Protein AF-A0A814V4J0-F1 (afdb_monomer)

Sequence (237 aa):
MEQESANLLQNHARSTIVQSRSIRSQKKLCKIFSNKYIAQCFIPTRLNRVLNNLHRLAEGFLDNNQDADRLLQKIIKSGFKFHVLYRNRIIPFSPDGRRLMMKLRDEFILVFAMIVALNYLDLIFIQYSLQRKLQRKLRHCQQLIRRIIGNHLTQKSHDRIDFIFDFISDADFLAYIFDSELTRNHAIIEEIIDDLRALMSDALLALLSDALSALMPDSLRVLMSDALRVFVRDSLI

Mean predicted aligned error: 12.79 Å

pLDDT: mean 73.8, std 19.76, range [33.06, 97.75]

Radius of gyration: 22.91 Å; Cα contacts (8 Å, |Δi|>4): 151; chains: 1; bounding box: 59×69×50 Å

InterPro domains:
  IPR008477 Tumor necrosis factor alpha-induced protein 8-like [PF05527] (22-201)
  IPR008477 Tumor necrosis factor alpha-induced protein 8-like [PTHR12757] (10-203)
  IPR038355 Tumor necrosis factor alpha-induced protein 8-like superfamily [G3DSA:1.20.1440.160] (3-203)

Structure (mmCIF, N/CA/C/O backbone):
data_AF-A0A814V4J0-F1
#
_entry.id   AF-A0A814V4J0-F1
#
loop_
_atom_site.group_PDB
_atom_site.id
_atom_site.type_symbol
_atom_site.label_atom_id
_atom_site.label_alt_id
_atom_site.label_comp_id
_atom_site.label_asym_id
_atom_site.label_entity_id
_atom_site.label_seq_id
_atom_site.pdbx_PDB_ins_code
_atom_site.Cartn_x
_atom_site.Cartn_y
_atom_site.Cartn_z
_atom_site.occupancy
_atom_site.B_iso_or_equiv
_atom_site.auth_seq_id
_atom_site.auth_comp_id
_atom_site.auth_asym_id
_atom_site.auth_atom_id
_atom_site.pdbx_PDB_model_num
ATOM 1 N N . MET A 1 1 ? 38.332 -42.719 -30.662 1.00 57.19 1 MET A N 1
ATOM 2 C CA . MET A 1 1 ? 36.862 -42.656 -30.484 1.00 57.19 1 MET A CA 1
ATOM 3 C C . MET A 1 1 ? 36.416 -42.931 -29.046 1.00 57.19 1 MET A C 1
ATOM 5 O O . MET A 1 1 ? 35.664 -42.123 -28.517 1.00 57.19 1 MET A O 1
ATOM 9 N N . GLU A 1 2 ? 36.882 -43.991 -28.371 1.00 56.09 2 GLU A N 1
ATOM 10 C CA . GLU A 1 2 ? 36.440 -44.295 -26.989 1.00 56.09 2 GLU A CA 1
ATOM 11 C C . GLU A 1 2 ? 36.889 -43.268 -25.933 1.00 56.09 2 GLU A C 1
ATOM 13 O O . GLU A 1 2 ? 36.081 -42.842 -25.111 1.00 56.09 2 GLU A O 1
ATOM 18 N N . GLN A 1 3 ? 38.137 -42.785 -25.988 1.00 53.38 3 GLN A N 1
ATOM 19 C CA . GLN A 1 3 ? 38.629 -41.743 -25.065 1.00 53.38 3 GLN A CA 1
ATOM 20 C C . GLN A 1 3 ? 37.902 -40.398 -25.224 1.00 53.38 3 GLN A C 1
ATOM 22 O O . GLN A 1 3 ? 37.725 -39.659 -24.258 1.00 53.38 3 GLN A O 1
ATOM 27 N N . GLU A 1 4 ? 37.445 -40.087 -26.435 1.00 54.59 4 GLU A N 1
ATOM 28 C CA . GLU A 1 4 ? 36.723 -38.850 -26.736 1.00 54.59 4 GLU A CA 1
ATOM 29 C C . GLU A 1 4 ? 35.277 -38.914 -26.221 1.00 54.59 4 GLU A C 1
ATOM 31 O O . GLU A 1 4 ? 34.796 -37.968 -25.597 1.00 54.59 4 GLU A O 1
ATOM 36 N N . SER A 1 5 ? 34.630 -40.078 -26.350 1.00 50.06 5 SER A N 1
ATOM 37 C CA . SER A 1 5 ? 33.310 -40.339 -25.755 1.00 50.06 5 S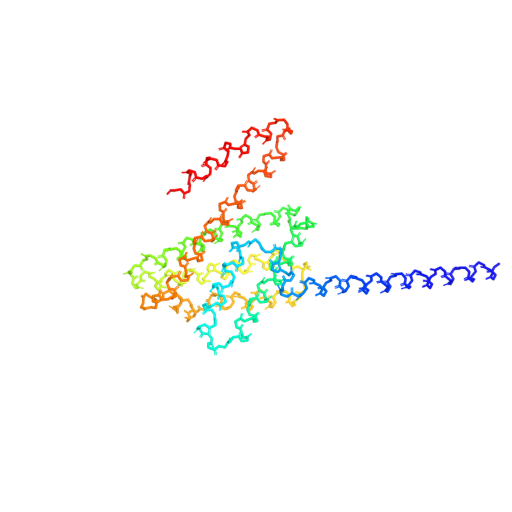ER A CA 1
ATOM 38 C C . SER A 1 5 ? 33.347 -40.331 -24.221 1.00 50.06 5 SER A C 1
ATOM 40 O O . SER A 1 5 ? 32.453 -39.767 -23.587 1.00 50.06 5 SER A O 1
ATOM 42 N N . ALA A 1 6 ? 34.402 -40.878 -23.607 1.00 58.31 6 ALA A N 1
ATOM 43 C CA . ALA A 1 6 ? 34.587 -40.843 -22.155 1.00 58.31 6 ALA A CA 1
ATOM 44 C C . ALA A 1 6 ? 34.789 -39.408 -21.626 1.00 58.31 6 ALA A C 1
ATOM 46 O O . ALA A 1 6 ? 34.182 -39.024 -20.622 1.00 58.31 6 ALA A O 1
ATOM 47 N N . ASN A 1 7 ? 35.564 -38.583 -22.340 1.00 58.50 7 ASN A N 1
ATOM 48 C CA . ASN A 1 7 ? 35.761 -37.171 -21.999 1.00 58.50 7 ASN A CA 1
ATOM 49 C C . ASN A 1 7 ? 34.477 -36.339 -22.158 1.00 58.50 7 ASN A C 1
ATOM 51 O O . ASN A 1 7 ? 34.193 -35.482 -21.318 1.00 58.50 7 ASN A O 1
ATOM 55 N N . LEU A 1 8 ? 33.663 -36.601 -23.186 1.00 55.19 8 LEU A N 1
ATOM 56 C CA . LEU A 1 8 ? 32.373 -35.929 -23.385 1.00 55.19 8 LEU A CA 1
ATOM 57 C C . LEU A 1 8 ? 31.377 -36.249 -22.262 1.00 55.19 8 LEU A C 1
ATOM 59 O O . LEU A 1 8 ? 30.750 -35.336 -21.722 1.00 55.19 8 LEU A O 1
ATOM 63 N N . LEU A 1 9 ? 31.287 -37.514 -21.840 1.00 56.12 9 LEU A N 1
ATOM 64 C CA . LEU A 1 9 ? 30.434 -37.932 -20.722 1.00 56.12 9 LEU A CA 1
ATOM 65 C C . LEU A 1 9 ? 30.893 -37.325 -19.389 1.00 56.12 9 LEU A C 1
ATOM 67 O O . LEU A 1 9 ? 30.068 -36.849 -18.604 1.00 56.12 9 LEU A O 1
ATOM 71 N N . GLN A 1 10 ? 32.204 -37.266 -19.148 1.00 57.56 10 GLN A N 1
ATOM 72 C CA . GLN A 1 10 ? 32.765 -36.682 -17.929 1.00 57.56 10 GLN A CA 1
ATOM 73 C C . GLN A 1 10 ? 32.572 -35.156 -17.876 1.00 57.56 10 GLN A C 1
ATOM 75 O O . GLN A 1 10 ? 32.276 -34.602 -16.811 1.00 57.56 10 GLN A O 1
ATOM 80 N N . ASN A 1 11 ? 32.664 -34.476 -19.022 1.00 54.81 11 ASN A N 1
ATOM 81 C CA . ASN A 1 11 ? 32.380 -33.046 -19.145 1.00 54.81 11 ASN A CA 1
ATOM 82 C C . ASN A 1 11 ? 30.887 -32.738 -18.988 1.00 54.81 11 ASN A C 1
ATOM 84 O O . ASN A 1 11 ? 30.530 -31.756 -18.329 1.00 54.81 11 ASN A O 1
ATOM 88 N N . HIS A 1 12 ? 30.007 -33.595 -19.510 1.00 55.34 12 HIS A N 1
ATOM 89 C CA . HIS A 1 12 ? 28.568 -33.436 -19.333 1.00 55.34 12 HIS A CA 1
ATOM 90 C C . HIS A 1 12 ? 28.163 -33.644 -17.867 1.00 55.34 12 HIS A C 1
ATOM 92 O O . HIS A 1 12 ? 27.494 -32.787 -17.291 1.00 55.34 12 HIS A O 1
ATOM 98 N N . ALA A 1 13 ? 28.691 -34.683 -17.211 1.00 49.84 13 ALA A N 1
ATOM 99 C CA . ALA A 1 13 ? 28.474 -34.930 -15.786 1.00 49.84 13 ALA A CA 1
ATOM 100 C C . ALA A 1 13 ? 28.994 -33.776 -14.907 1.00 49.84 13 ALA A C 1
ATOM 102 O O . ALA A 1 13 ? 28.307 -33.337 -13.981 1.00 49.84 13 ALA A O 1
ATOM 103 N N . ARG A 1 14 ? 30.176 -33.219 -15.219 1.00 49.38 14 ARG A N 1
ATOM 104 C CA . ARG A 1 14 ? 30.709 -32.024 -14.539 1.00 49.38 14 ARG A CA 1
ATOM 105 C C . ARG A 1 14 ? 29.811 -30.801 -14.736 1.00 49.38 14 ARG A C 1
ATOM 107 O O . ARG A 1 14 ? 29.547 -30.103 -13.759 1.00 49.38 14 ARG A O 1
ATOM 114 N N . SER A 1 15 ? 29.292 -30.573 -15.943 1.00 50.12 15 SER A N 1
ATOM 115 C CA . SER A 1 15 ? 28.344 -29.485 -16.232 1.00 50.12 15 SER A CA 1
ATOM 116 C C . SER A 1 15 ? 27.057 -29.610 -15.403 1.00 50.12 15 SER A C 1
ATOM 118 O O . SER A 1 15 ? 26.662 -28.661 -14.721 1.00 50.12 15 SER A O 1
ATOM 120 N N . THR A 1 16 ? 26.459 -30.804 -15.336 1.00 51.19 16 THR A N 1
ATOM 121 C CA . THR A 1 16 ? 25.239 -31.061 -14.547 1.00 51.19 16 THR A CA 1
ATOM 122 C C . THR A 1 16 ? 25.477 -30.922 -13.034 1.00 51.19 16 THR A C 1
ATOM 124 O O . THR A 1 16 ? 24.632 -30.396 -12.299 1.00 51.19 16 THR A O 1
ATOM 127 N N . ILE A 1 17 ? 26.649 -31.329 -12.535 1.00 53.28 17 ILE A N 1
ATOM 128 C CA . ILE A 1 17 ? 27.029 -31.171 -11.119 1.00 53.28 17 ILE A CA 1
ATOM 129 C C . ILE A 1 17 ? 27.263 -29.691 -10.767 1.00 53.28 17 ILE A C 1
ATOM 131 O O . ILE A 1 17 ? 26.841 -29.234 -9.701 1.00 53.28 17 ILE A O 1
ATOM 135 N N . VAL A 1 18 ? 27.883 -28.910 -11.655 1.00 49.62 18 VAL A N 1
ATOM 136 C CA . VAL A 1 18 ? 28.081 -27.462 -11.460 1.00 49.62 18 VAL A CA 1
ATOM 137 C C . VAL A 1 18 ? 26.743 -26.715 -11.494 1.00 49.62 18 VAL A C 1
ATOM 139 O O . VAL A 1 18 ? 26.500 -25.874 -10.626 1.00 49.62 18 VAL A O 1
ATOM 142 N N . GLN A 1 19 ? 25.836 -27.073 -12.407 1.00 48.84 19 GLN A N 1
ATOM 143 C CA . GLN A 1 19 ? 24.476 -26.520 -12.473 1.00 48.84 19 GLN A CA 1
ATOM 144 C C . GLN A 1 19 ? 23.642 -26.864 -11.226 1.00 48.84 19 GLN A C 1
ATOM 146 O O . GLN A 1 19 ? 22.965 -26.007 -10.662 1.00 48.84 19 GLN A O 1
ATOM 151 N N . SER A 1 20 ? 23.715 -28.099 -10.725 1.00 45.25 20 SER A N 1
ATOM 152 C CA . SER A 1 20 ? 22.980 -28.485 -9.510 1.00 45.25 20 SER A CA 1
ATOM 153 C C . SER A 1 20 ? 23.532 -27.815 -8.243 1.00 45.25 20 SER A C 1
ATOM 155 O O . SER A 1 20 ? 22.752 -27.411 -7.373 1.00 45.25 20 SER A O 1
ATOM 157 N N . ARG A 1 21 ? 24.855 -27.616 -8.144 1.00 34.56 21 ARG A N 1
ATOM 158 C CA . ARG A 1 21 ? 25.489 -26.854 -7.052 1.00 34.56 21 ARG A CA 1
ATOM 159 C C . ARG A 1 21 ? 25.155 -25.362 -7.121 1.00 34.56 21 ARG A C 1
ATOM 161 O O . ARG A 1 21 ? 24.831 -24.788 -6.081 1.00 34.56 21 ARG A O 1
ATOM 168 N N . SER A 1 22 ? 25.150 -24.747 -8.306 1.00 49.34 22 SER A N 1
ATOM 169 C CA . SER A 1 22 ? 24.792 -23.330 -8.472 1.00 49.34 22 SER A CA 1
ATOM 170 C C . SER A 1 22 ? 23.323 -23.065 -8.124 1.00 49.34 22 SER A C 1
ATOM 172 O O . SER A 1 22 ? 23.040 -22.121 -7.386 1.00 49.34 22 SER A O 1
ATOM 174 N N . ILE A 1 23 ? 22.400 -23.953 -8.510 1.00 46.62 23 ILE A N 1
ATOM 175 C CA . ILE A 1 23 ? 20.981 -23.877 -8.121 1.00 46.62 23 ILE A CA 1
ATOM 176 C C . ILE A 1 23 ? 20.812 -24.031 -6.602 1.00 46.62 23 ILE A C 1
ATOM 178 O O . ILE A 1 23 ? 19.984 -23.347 -5.997 1.00 46.62 23 ILE A O 1
ATOM 182 N N . ARG A 1 24 ? 21.592 -24.900 -5.944 1.00 44.16 24 ARG A N 1
ATOM 183 C CA . ARG A 1 24 ? 21.544 -25.070 -4.478 1.00 44.16 24 ARG A CA 1
ATOM 184 C C . ARG A 1 24 ? 22.058 -23.828 -3.749 1.00 44.16 24 ARG A C 1
ATOM 186 O O . ARG A 1 24 ? 21.425 -23.401 -2.784 1.00 44.16 24 ARG A O 1
ATOM 193 N N . SER A 1 25 ? 23.139 -23.224 -4.237 1.00 38.44 25 SER A N 1
ATOM 194 C CA . SER A 1 25 ? 23.688 -21.964 -3.717 1.00 38.44 25 SER A CA 1
ATOM 195 C C . SER A 1 25 ? 22.734 -20.786 -3.943 1.00 38.44 25 SER A C 1
ATOM 197 O O . SER A 1 25 ? 22.487 -20.019 -3.014 1.00 38.44 25 SER A O 1
ATOM 199 N N . GLN A 1 26 ? 22.096 -20.699 -5.114 1.00 33.06 26 GLN A N 1
ATOM 200 C CA . GLN A 1 26 ? 21.053 -19.708 -5.410 1.00 33.06 26 GLN A CA 1
ATOM 201 C C . GLN A 1 26 ? 19.818 -19.889 -4.519 1.00 33.06 26 GLN A C 1
ATOM 203 O O . GLN A 1 26 ? 19.329 -18.921 -3.945 1.00 33.06 26 GLN A O 1
ATOM 208 N N . LYS A 1 27 ? 19.347 -21.126 -4.307 1.00 38.38 27 LYS A N 1
ATOM 209 C CA . LYS A 1 27 ? 18.250 -21.419 -3.365 1.00 38.38 27 LYS A CA 1
ATOM 210 C C . LYS A 1 27 ? 18.616 -21.060 -1.923 1.00 38.38 27 LYS A C 1
ATOM 212 O O . LYS A 1 27 ? 17.738 -20.642 -1.170 1.00 38.38 27 LYS A O 1
ATOM 217 N N . LYS A 1 28 ? 19.888 -21.200 -1.535 1.00 43.75 28 LYS A N 1
ATOM 218 C CA . LYS A 1 28 ? 20.389 -20.813 -0.207 1.00 43.75 28 LYS A CA 1
ATOM 219 C C . LYS A 1 28 ? 20.413 -19.288 -0.048 1.00 43.75 28 LYS A C 1
ATOM 221 O O . LYS A 1 28 ? 19.917 -18.802 0.960 1.00 43.75 28 LYS A O 1
ATOM 226 N N . LEU A 1 29 ? 20.845 -18.545 -1.070 1.00 36.16 29 LEU A N 1
ATOM 227 C CA . LEU A 1 29 ? 20.745 -17.079 -1.119 1.00 36.16 29 LEU A CA 1
ATOM 228 C C . LEU A 1 29 ? 19.283 -16.607 -1.091 1.00 36.16 29 LEU A C 1
ATOM 230 O O . LEU A 1 29 ? 18.922 -15.798 -0.246 1.00 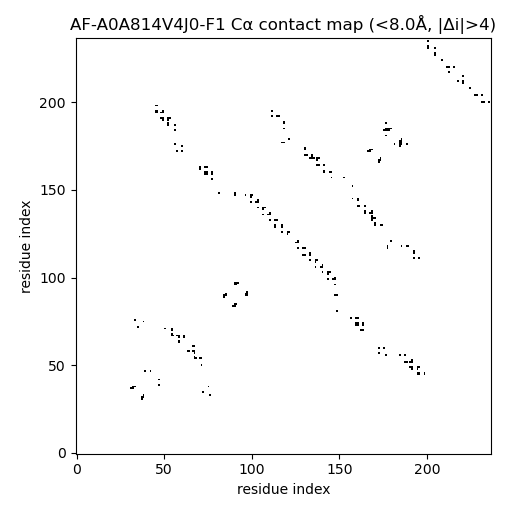36.16 29 LEU A O 1
ATOM 234 N N . CYS A 1 30 ? 18.394 -17.174 -1.913 1.00 33.81 30 CYS A N 1
ATOM 235 C CA . CYS A 1 30 ? 16.960 -16.869 -1.858 1.00 33.81 30 CYS A CA 1
ATOM 236 C C . CYS A 1 30 ? 16.331 -17.186 -0.490 1.00 33.81 30 CYS A C 1
ATOM 238 O O . CYS A 1 30 ? 15.438 -16.460 -0.060 1.00 33.81 30 CYS A O 1
ATOM 240 N N . LYS A 1 31 ? 16.792 -18.238 0.206 1.00 38.16 31 LYS A N 1
ATOM 241 C CA . LYS A 1 31 ? 16.369 -18.546 1.583 1.00 38.16 31 LYS A CA 1
ATOM 242 C C . LYS A 1 31 ? 16.849 -17.493 2.584 1.00 38.16 31 LYS A C 1
ATOM 244 O O . LYS A 1 31 ? 16.066 -17.085 3.437 1.00 38.16 31 LYS A O 1
ATOM 249 N N . ILE A 1 32 ? 18.084 -17.017 2.440 1.00 37.84 32 ILE A N 1
ATOM 250 C CA . ILE A 1 32 ? 18.651 -15.919 3.236 1.00 37.84 32 ILE A CA 1
ATOM 251 C C . ILE A 1 32 ? 17.824 -14.634 3.031 1.00 37.84 32 ILE A C 1
ATOM 253 O O . ILE A 1 32 ? 17.418 -14.017 4.009 1.00 37.84 32 ILE A O 1
ATOM 257 N N . PHE A 1 33 ? 17.432 -14.307 1.794 1.00 37.19 33 PHE A N 1
ATOM 258 C CA . PHE A 1 33 ? 16.543 -13.169 1.483 1.00 37.19 33 PHE A CA 1
ATOM 259 C C . PHE A 1 33 ? 15.064 -13.379 1.854 1.00 37.19 33 PHE A C 1
ATOM 261 O O . PHE A 1 33 ? 14.283 -12.431 1.846 1.00 37.19 33 PHE A O 1
ATOM 268 N N . SER A 1 34 ? 14.651 -14.610 2.167 1.00 35.69 34 SER A N 1
ATOM 269 C CA . SER A 1 34 ? 13.294 -14.915 2.644 1.00 35.69 34 SER A CA 1
ATOM 270 C C . SER A 1 34 ? 13.145 -14.827 4.167 1.00 35.69 34 SER A C 1
ATOM 272 O O . SER A 1 34 ? 12.026 -14.939 4.670 1.00 35.69 34 SER A O 1
ATOM 274 N N . ASN A 1 35 ? 14.252 -14.624 4.890 1.00 42.28 35 ASN A N 1
ATOM 275 C CA . ASN A 1 35 ? 14.253 -14.374 6.326 1.00 42.28 35 ASN A CA 1
ATOM 276 C C . ASN A 1 35 ? 13.792 -12.928 6.599 1.00 42.28 35 ASN A C 1
ATOM 278 O O . ASN A 1 35 ? 14.400 -11.986 6.088 1.00 42.28 35 ASN A O 1
ATOM 282 N N . LYS A 1 36 ? 12.734 -12.762 7.413 1.00 45.31 36 LYS A N 1
ATOM 283 C CA . LYS A 1 36 ? 12.128 -11.468 7.796 1.00 45.31 36 LYS A CA 1
ATOM 284 C C . LYS A 1 36 ? 13.193 -10.465 8.267 1.00 45.31 36 LYS A C 1
ATOM 286 O O . LYS A 1 36 ? 13.175 -9.327 7.816 1.00 45.31 36 LYS A O 1
ATOM 291 N N . TYR A 1 37 ? 14.174 -10.917 9.052 1.00 38.34 37 TYR A N 1
ATOM 292 C CA . TYR A 1 37 ? 15.255 -10.076 9.583 1.00 38.34 37 TYR A CA 1
ATOM 293 C C . TYR A 1 37 ? 16.227 -9.559 8.514 1.00 38.34 37 TYR A C 1
ATOM 295 O O . TYR A 1 37 ? 16.625 -8.402 8.545 1.00 38.34 37 TYR A O 1
ATOM 303 N N . ILE A 1 38 ? 16.591 -10.386 7.531 1.00 36.12 38 ILE A N 1
ATOM 304 C CA . ILE A 1 38 ? 17.553 -9.994 6.487 1.00 36.12 38 ILE A CA 1
ATOM 305 C C . ILE A 1 38 ? 16.868 -9.138 5.420 1.00 36.12 38 ILE A C 1
ATOM 307 O O . ILE A 1 38 ? 17.472 -8.207 4.897 1.00 36.12 38 ILE A O 1
ATOM 311 N N . ALA A 1 39 ? 15.588 -9.398 5.132 1.00 41.06 39 ALA A N 1
ATOM 312 C CA . ALA A 1 39 ? 14.781 -8.528 4.282 1.00 41.06 39 ALA A CA 1
ATOM 313 C C . ALA A 1 39 ? 14.620 -7.124 4.893 1.00 41.06 39 ALA A C 1
ATOM 315 O O . ALA A 1 39 ? 14.680 -6.141 4.158 1.00 41.06 39 ALA A O 1
ATOM 316 N N . GLN A 1 40 ? 14.490 -7.024 6.222 1.00 43.91 40 GLN A N 1
ATOM 317 C CA . GLN A 1 40 ? 14.433 -5.747 6.942 1.00 43.91 40 GLN A CA 1
ATOM 318 C C . GLN A 1 40 ? 15.728 -4.930 6.830 1.00 43.91 40 GLN A C 1
ATOM 320 O O . GLN A 1 40 ? 15.644 -3.710 6.753 1.00 43.91 40 GLN A O 1
ATOM 325 N N . CYS A 1 41 ? 16.906 -5.556 6.718 1.00 38.81 41 CYS A N 1
ATOM 326 C CA . CYS A 1 41 ? 18.168 -4.829 6.514 1.00 38.81 41 CYS A CA 1
ATOM 327 C C . CYS A 1 41 ? 18.233 -4.047 5.186 1.00 38.81 41 CYS A C 1
ATOM 329 O O . CYS A 1 41 ? 19.023 -3.114 5.074 1.00 38.81 41 CYS A O 1
ATOM 331 N N . PHE A 1 42 ? 17.426 -4.411 4.181 1.00 49.09 42 PHE A N 1
ATOM 332 C CA . PHE A 1 42 ? 17.336 -3.697 2.895 1.00 49.09 42 PHE A CA 1
ATOM 333 C C . PHE A 1 42 ? 16.188 -2.683 2.845 1.00 49.09 42 PHE A C 1
ATOM 335 O O . PHE A 1 42 ? 16.045 -1.963 1.857 1.00 49.09 42 PHE A O 1
ATOM 342 N N . ILE A 1 43 ? 15.353 -2.645 3.883 1.00 59.62 43 ILE A N 1
ATOM 343 C CA . ILE A 1 43 ? 14.234 -1.719 4.001 1.00 59.62 43 ILE A CA 1
ATOM 344 C C . ILE A 1 43 ? 14.761 -0.469 4.719 1.00 59.62 43 ILE A C 1
ATOM 346 O O . ILE A 1 43 ? 15.192 -0.580 5.868 1.00 59.62 43 ILE A O 1
ATOM 350 N N . PRO A 1 44 ? 14.734 0.721 4.086 1.00 69.06 44 PRO A N 1
ATOM 351 C CA . PRO A 1 44 ? 15.120 1.959 4.757 1.00 69.06 44 PRO A CA 1
ATOM 352 C C . PRO A 1 44 ? 14.355 2.130 6.072 1.00 69.06 44 PRO A C 1
ATOM 354 O O . PRO A 1 44 ? 13.168 1.811 6.134 1.00 69.06 44 PRO A O 1
ATOM 357 N N . THR A 1 45 ? 14.997 2.672 7.109 1.00 78.50 45 THR A N 1
ATOM 358 C CA . THR A 1 45 ? 14.423 2.773 8.465 1.00 78.50 45 THR A CA 1
ATOM 359 C C . THR A 1 45 ? 13.010 3.365 8.479 1.00 78.50 45 THR A C 1
ATOM 361 O O . THR A 1 45 ? 12.139 2.838 9.166 1.00 78.50 45 THR A O 1
ATOM 364 N N . ARG A 1 46 ? 12.753 4.404 7.668 1.00 81.94 46 ARG A N 1
ATOM 365 C CA . ARG A 1 46 ? 11.420 5.016 7.518 1.00 81.94 46 ARG A CA 1
ATOM 366 C C . ARG A 1 46 ? 10.389 4.046 6.942 1.00 81.94 46 ARG A C 1
ATOM 368 O O . ARG A 1 46 ? 9.302 3.905 7.483 1.00 81.94 46 ARG A O 1
ATOM 375 N N . LEU A 1 47 ? 10.748 3.308 5.889 1.00 80.19 47 LEU A N 1
ATOM 376 C CA . LEU A 1 47 ? 9.862 2.301 5.302 1.00 80.19 47 LEU A CA 1
ATOM 377 C C . LEU A 1 47 ? 9.569 1.173 6.300 1.00 80.19 47 LEU A C 1
ATOM 379 O O . LEU A 1 47 ? 8.449 0.678 6.347 1.00 80.19 47 LEU A O 1
ATOM 383 N N . ASN A 1 48 ? 10.536 0.797 7.140 1.00 83.12 48 ASN A N 1
ATOM 384 C CA . ASN A 1 48 ? 10.309 -0.206 8.179 1.00 83.12 48 ASN A CA 1
ATOM 385 C C . ASN A 1 48 ? 9.311 0.284 9.240 1.00 83.12 48 ASN A C 1
ATOM 387 O O . ASN A 1 48 ? 8.457 -0.486 9.669 1.00 83.12 48 ASN A O 1
ATOM 391 N N . ARG A 1 49 ? 9.373 1.564 9.630 1.00 88.81 49 ARG A N 1
ATOM 392 C CA . ARG A 1 49 ? 8.396 2.163 10.553 1.00 88.81 49 ARG A CA 1
ATOM 393 C C . ARG A 1 49 ? 6.992 2.208 9.962 1.00 88.81 49 ARG A C 1
ATOM 395 O O . ARG A 1 49 ? 6.073 1.734 10.621 1.00 88.81 49 ARG A O 1
ATOM 402 N N . VAL A 1 50 ? 6.841 2.631 8.703 1.00 90.19 50 VAL A N 1
ATOM 403 C CA . VAL A 1 50 ? 5.550 2.568 7.986 1.00 90.19 50 VAL A CA 1
ATOM 404 C C . VAL A 1 50 ? 4.981 1.148 8.008 1.00 90.19 50 VAL A C 1
ATOM 406 O O . VAL A 1 50 ? 3.815 0.945 8.332 1.00 90.19 50 VAL A O 1
ATOM 409 N N . LEU A 1 51 ? 5.810 0.148 7.700 1.00 89.56 51 LEU A N 1
ATOM 410 C CA . LEU A 1 51 ? 5.393 -1.253 7.677 1.00 89.56 51 LEU A CA 1
ATOM 411 C C . LEU A 1 51 ? 5.009 -1.793 9.062 1.00 89.56 51 LEU A C 1
ATOM 413 O O . LEU A 1 51 ? 4.035 -2.537 9.170 1.00 89.56 51 LEU A O 1
ATOM 417 N N . ASN A 1 52 ? 5.746 -1.424 10.110 1.00 90.44 52 ASN A N 1
ATOM 418 C CA . ASN A 1 52 ? 5.431 -1.822 11.482 1.00 90.44 52 ASN A CA 1
ATOM 419 C C . ASN A 1 52 ? 4.150 -1.149 11.984 1.00 90.44 52 ASN A C 1
ATOM 421 O O . ASN A 1 52 ? 3.336 -1.797 12.634 1.00 90.44 52 ASN A O 1
ATOM 425 N N . ASN A 1 53 ? 3.934 0.123 11.656 1.00 95.75 53 ASN A N 1
ATOM 426 C CA . ASN A 1 53 ? 2.716 0.835 12.028 1.00 95.75 53 ASN A CA 1
ATOM 427 C C . ASN A 1 53 ? 1.491 0.302 11.276 1.00 95.75 53 ASN A C 1
ATOM 429 O O . ASN A 1 53 ? 0.453 0.079 11.893 1.00 95.75 53 ASN A O 1
ATOM 433 N N . LEU A 1 54 ? 1.630 -0.036 9.989 1.00 95.00 54 LEU A N 1
ATOM 434 C CA . LEU A 1 54 ? 0.584 -0.752 9.256 1.00 95.00 54 LEU A CA 1
ATOM 435 C C . LEU A 1 54 ? 0.285 -2.124 9.881 1.00 95.00 54 LEU A C 1
ATOM 437 O O . LEU A 1 54 ? -0.876 -2.512 9.973 1.00 95.00 54 LEU A O 1
ATOM 441 N N . HIS A 1 55 ? 1.313 -2.856 10.324 1.00 94.38 55 HIS A N 1
ATOM 442 C CA . HIS A 1 55 ? 1.131 -4.130 11.028 1.00 94.38 55 HIS A CA 1
ATOM 443 C C . HIS A 1 55 ? 0.372 -3.949 12.349 1.00 94.38 55 HIS A C 1
ATOM 445 O O . HIS A 1 55 ? -0.579 -4.688 12.576 1.00 94.38 55 HIS A O 1
ATOM 451 N N . ARG A 1 56 ? 0.693 -2.922 13.149 1.00 95.31 56 ARG A N 1
ATOM 452 C CA . ARG A 1 56 ? -0.028 -2.597 14.398 1.00 95.31 56 ARG A CA 1
ATOM 453 C C . ARG A 1 56 ? -1.508 -2.288 14.158 1.00 95.31 56 ARG A C 1
ATOM 455 O O . ARG A 1 56 ? -2.346 -2.743 14.930 1.00 95.31 56 ARG A O 1
ATOM 462 N N . LEU A 1 57 ? -1.827 -1.538 13.099 1.00 96.31 57 LEU A N 1
ATOM 463 C CA . LEU A 1 57 ? -3.217 -1.262 12.711 1.00 96.31 57 LEU A CA 1
ATOM 464 C C . LEU A 1 57 ? -3.933 -2.539 12.256 1.00 96.31 57 LEU A C 1
ATOM 466 O O . LEU A 1 57 ? -5.070 -2.781 12.645 1.00 96.31 57 LEU A O 1
ATOM 470 N N . ALA A 1 58 ? -3.265 -3.379 11.462 1.00 95.50 58 ALA A N 1
ATOM 471 C CA . ALA A 1 58 ? -3.836 -4.640 10.999 1.00 95.50 58 ALA A CA 1
ATOM 472 C C . ALA A 1 58 ? -4.060 -5.640 12.144 1.00 95.50 58 ALA A C 1
ATOM 474 O O . ALA A 1 58 ? -5.079 -6.322 12.160 1.00 95.50 58 ALA A O 1
ATOM 475 N N . GLU A 1 59 ? -3.135 -5.721 13.102 1.00 95.06 59 GLU A N 1
ATOM 476 C CA . GLU A 1 59 ? -3.270 -6.558 14.297 1.00 95.06 59 GLU A CA 1
ATOM 477 C C . GLU A 1 59 ? -4.459 -6.109 15.149 1.00 95.06 59 GLU A C 1
ATOM 479 O O . GLU A 1 59 ? -5.264 -6.948 15.543 1.00 95.06 59 GLU A O 1
ATOM 484 N N . GLY A 1 60 ? -4.610 -4.797 15.366 1.00 93.88 60 GLY A N 1
ATOM 485 C CA . GLY A 1 60 ? -5.739 -4.241 16.111 1.00 93.88 60 GLY A CA 1
ATOM 486 C C . GLY A 1 60 ? -7.096 -4.438 15.427 1.00 93.88 60 GLY A C 1
ATOM 487 O O . GLY A 1 60 ? -8.093 -4.610 16.118 1.00 93.88 60 GLY A O 1
ATOM 488 N N . PHE A 1 61 ? -7.137 -4.446 14.091 1.00 95.94 61 PHE A N 1
ATOM 489 C CA . PHE A 1 61 ? -8.363 -4.686 13.325 1.00 95.94 61 PHE A CA 1
ATOM 490 C C . PHE A 1 61 ? -8.754 -6.169 13.260 1.00 95.94 61 PHE A C 1
ATOM 492 O O . PHE A 1 61 ? -9.923 -6.513 13.395 1.00 95.94 61 PHE A O 1
ATOM 499 N N . LEU A 1 62 ? -7.781 -7.053 13.017 1.00 93.50 62 LEU A N 1
ATOM 500 C CA . LEU A 1 62 ? -8.029 -8.483 12.805 1.00 93.50 62 LEU A CA 1
ATOM 501 C C . LEU A 1 62 ? -8.175 -9.277 14.106 1.00 93.50 62 LEU A C 1
ATOM 503 O O . LEU A 1 62 ? -8.586 -10.434 14.048 1.00 93.50 62 LEU A O 1
ATOM 507 N N . ASP A 1 63 ? -7.740 -8.708 15.236 1.00 89.50 63 ASP A N 1
ATOM 508 C CA . ASP A 1 63 ? -7.575 -9.402 16.522 1.00 89.50 63 ASP A CA 1
ATOM 509 C C . ASP A 1 63 ? -6.765 -10.715 16.389 1.00 89.50 63 ASP A C 1
ATOM 511 O O . ASP A 1 63 ? -6.924 -11.689 17.124 1.00 89.50 63 ASP A O 1
ATOM 515 N N . ASN A 1 64 ? -5.886 -10.770 15.378 1.00 87.88 64 ASN A N 1
ATOM 516 C CA . ASN A 1 64 ? -5.088 -11.940 15.033 1.00 87.88 64 ASN A CA 1
ATOM 517 C C . ASN A 1 64 ? -3.718 -11.531 14.480 1.00 87.88 64 ASN A C 1
ATOM 519 O O . ASN A 1 64 ? -3.559 -11.163 13.309 1.00 87.88 64 ASN A O 1
ATOM 523 N N . ASN A 1 65 ? -2.689 -11.693 15.311 1.00 88.06 65 ASN A N 1
ATOM 524 C CA . ASN A 1 65 ? -1.314 -11.357 14.954 1.00 88.06 65 ASN A CA 1
ATOM 525 C C . ASN A 1 65 ? -0.794 -12.182 13.756 1.00 88.06 65 ASN A C 1
ATOM 527 O O . ASN A 1 65 ? -0.046 -11.669 12.924 1.00 88.06 65 ASN A O 1
ATOM 531 N N . GLN A 1 66 ? -1.246 -13.432 13.579 1.00 91.12 66 GLN A N 1
ATOM 532 C CA . GLN A 1 66 ? -0.777 -14.277 12.472 1.00 91.12 66 GLN A CA 1
ATOM 533 C C . GLN A 1 66 ? -1.209 -13.749 11.100 1.00 91.12 66 GLN A C 1
ATOM 535 O O . GLN A 1 66 ? -0.447 -13.852 10.130 1.00 91.12 66 GLN A O 1
ATOM 540 N N . ASP A 1 67 ? -2.415 -13.192 10.997 1.00 90.69 67 ASP A N 1
ATOM 541 C CA . ASP A 1 67 ? -2.922 -12.650 9.736 1.00 90.69 67 ASP A CA 1
ATOM 542 C C . ASP A 1 67 ? -2.323 -11.270 9.435 1.00 90.69 67 ASP A C 1
ATOM 544 O O . ASP A 1 67 ? -1.946 -11.010 8.285 1.00 90.69 67 ASP A O 1
ATOM 548 N N . ALA A 1 68 ? -2.082 -10.448 10.461 1.00 91.81 68 ALA A N 1
ATOM 549 C CA . ALA A 1 68 ? -1.301 -9.217 10.331 1.00 91.81 68 ALA A CA 1
ATOM 550 C C . ALA A 1 68 ? 0.146 -9.503 9.872 1.00 91.81 68 ALA A C 1
ATOM 552 O O . ALA A 1 68 ? 0.653 -8.887 8.926 1.00 91.81 68 ALA A O 1
ATOM 553 N N . ASP A 1 69 ? 0.810 -10.504 10.460 1.00 90.31 69 ASP A N 1
ATOM 554 C CA . ASP A 1 69 ? 2.142 -10.952 10.036 1.00 90.31 69 ASP A CA 1
ATOM 555 C C . ASP A 1 69 ? 2.138 -11.458 8.588 1.00 90.31 69 ASP A C 1
ATOM 557 O O . ASP A 1 69 ? 3.064 -11.197 7.807 1.00 90.31 69 ASP A O 1
ATOM 561 N N . ARG A 1 70 ? 1.083 -12.180 8.199 1.00 92.50 70 ARG A N 1
ATOM 562 C CA . ARG A 1 70 ? 0.901 -12.685 6.836 1.00 92.50 70 ARG A CA 1
ATOM 563 C C . ARG A 1 70 ? 0.755 -11.542 5.836 1.00 92.50 70 ARG A C 1
ATOM 565 O O . ARG A 1 70 ? 1.375 -11.617 4.769 1.00 92.50 70 ARG A O 1
ATOM 572 N N . LEU A 1 71 ? -0.010 -10.500 6.161 1.00 93.00 71 LEU A N 1
ATOM 573 C CA . LEU A 1 71 ? -0.119 -9.282 5.356 1.00 93.00 71 LEU A CA 1
ATOM 574 C C . LEU A 1 71 ? 1.259 -8.640 5.160 1.00 93.00 71 LEU A C 1
ATOM 576 O O . LEU A 1 71 ? 1.709 -8.485 4.019 1.00 93.00 71 LEU A O 1
ATOM 580 N N . LEU A 1 72 ? 1.973 -8.368 6.254 1.00 90.00 72 LEU A N 1
ATOM 581 C CA . LEU A 1 72 ? 3.294 -7.740 6.219 1.00 90.00 72 LEU A CA 1
ATOM 582 C C . LEU A 1 72 ? 4.293 -8.545 5.370 1.00 90.00 72 LEU A C 1
ATOM 584 O O . LEU A 1 72 ? 4.984 -7.998 4.504 1.00 90.00 72 LEU A O 1
ATOM 588 N N . GLN A 1 73 ? 4.333 -9.870 5.538 1.00 86.31 73 GLN A N 1
ATOM 589 C CA . GLN A 1 73 ? 5.183 -10.739 4.721 1.00 86.31 73 GLN A CA 1
ATOM 590 C C . GLN A 1 73 ? 4.856 -10.650 3.227 1.00 86.31 73 GLN A C 1
ATOM 592 O O . GLN A 1 73 ? 5.764 -10.722 2.389 1.00 86.31 73 GLN A O 1
ATOM 597 N N . LYS A 1 74 ? 3.573 -10.550 2.863 1.00 88.44 74 LYS A N 1
ATOM 598 C CA . LYS A 1 74 ? 3.160 -10.429 1.460 1.00 88.44 74 LYS A CA 1
ATOM 599 C C . LYS A 1 74 ? 3.583 -9.082 0.883 1.00 88.44 74 LYS A C 1
ATOM 601 O O . LYS A 1 74 ? 4.080 -9.089 -0.246 1.00 88.44 74 LYS A O 1
ATOM 606 N N . ILE A 1 75 ? 3.468 -7.987 1.641 1.00 86.56 75 ILE A N 1
ATOM 607 C CA . ILE A 1 75 ? 3.940 -6.651 1.239 1.00 86.56 75 ILE A CA 1
ATOM 608 C C . ILE A 1 75 ? 5.443 -6.691 0.958 1.00 86.56 75 ILE A C 1
ATOM 610 O O . ILE A 1 75 ? 5.859 -6.413 -0.168 1.00 86.56 75 ILE A O 1
ATOM 614 N N . ILE A 1 76 ? 6.250 -7.163 1.915 1.00 80.00 76 ILE A N 1
ATOM 615 C CA . ILE A 1 76 ? 7.715 -7.245 1.778 1.00 80.00 76 ILE A CA 1
ATOM 616 C C . ILE A 1 76 ? 8.110 -8.102 0.565 1.00 80.00 76 ILE A C 1
ATOM 618 O O . ILE A 1 76 ? 8.907 -7.683 -0.277 1.00 80.00 76 ILE A O 1
ATOM 622 N N . LYS A 1 77 ? 7.514 -9.294 0.415 1.00 80.38 77 LYS A N 1
ATOM 623 C CA . LYS A 1 77 ? 7.816 -10.199 -0.710 1.00 80.38 77 LYS A CA 1
ATOM 624 C C . LYS A 1 77 ? 7.395 -9.625 -2.066 1.00 80.38 77 LYS A C 1
ATOM 626 O O . LYS A 1 77 ? 7.969 -10.016 -3.085 1.00 80.38 77 LYS A O 1
ATOM 631 N N . SER A 1 78 ? 6.361 -8.788 -2.108 1.00 82.44 78 SER A N 1
ATOM 632 C CA . SER A 1 78 ? 5.890 -8.153 -3.344 1.00 82.44 78 SER A CA 1
ATOM 633 C C . SER A 1 78 ? 6.759 -6.951 -3.704 1.00 82.44 78 SER A C 1
ATOM 635 O O . SER A 1 78 ? 7.242 -6.886 -4.833 1.00 82.44 78 SER A O 1
ATOM 637 N N . GLY A 1 79 ? 7.071 -6.091 -2.729 1.00 78.69 79 GLY A N 1
ATOM 638 C CA . GLY A 1 79 ? 7.990 -4.962 -2.889 1.00 78.69 79 GLY A CA 1
ATOM 639 C C . GLY A 1 79 ? 9.390 -5.399 -3.324 1.00 78.69 79 GLY A C 1
ATOM 640 O O . GLY A 1 79 ? 9.935 -4.850 -4.277 1.00 78.69 79 GLY A O 1
ATOM 641 N N . PHE A 1 80 ? 9.940 -6.463 -2.729 1.00 75.31 80 PHE A N 1
ATOM 642 C CA . PHE A 1 80 ? 11.240 -7.003 -3.142 1.00 75.31 80 PHE A CA 1
ATOM 643 C C . PHE A 1 80 ? 11.236 -7.488 -4.598 1.00 75.31 80 PHE A C 1
ATOM 645 O O . PHE A 1 80 ? 12.143 -7.176 -5.367 1.00 75.31 80 PHE A O 1
ATOM 652 N N . LYS A 1 81 ? 10.196 -8.226 -5.014 1.00 75.31 81 LYS A N 1
ATOM 653 C CA . LYS A 1 81 ? 10.071 -8.672 -6.410 1.00 75.31 81 LYS A CA 1
ATOM 654 C C . LYS A 1 81 ? 9.961 -7.490 -7.370 1.00 75.31 81 LYS A C 1
ATOM 656 O O . LYS A 1 81 ? 10.591 -7.515 -8.422 1.00 75.31 81 LYS A O 1
ATOM 661 N N . PHE A 1 82 ? 9.197 -6.470 -6.995 1.00 76.25 82 PHE A N 1
ATOM 662 C CA . PHE A 1 82 ? 9.077 -5.243 -7.770 1.00 76.25 82 PHE A CA 1
ATOM 663 C C . PHE A 1 82 ? 10.432 -4.537 -7.916 1.00 76.25 82 PHE A C 1
ATOM 665 O O . PHE A 1 82 ? 10.842 -4.214 -9.028 1.00 76.25 82 PHE A O 1
ATOM 672 N N . HIS A 1 83 ? 11.178 -4.396 -6.818 1.00 71.75 83 HIS A N 1
ATOM 673 C CA . HIS A 1 83 ? 12.524 -3.824 -6.819 1.00 71.75 83 HIS A CA 1
ATOM 674 C C . HIS A 1 83 ? 13.491 -4.600 -7.728 1.00 71.75 83 HIS A C 1
ATOM 676 O O . HIS A 1 83 ? 14.231 -3.991 -8.498 1.00 71.75 83 HIS A O 1
ATOM 682 N N . VAL A 1 84 ? 13.463 -5.937 -7.699 1.00 70.94 84 VAL A N 1
ATOM 683 C CA . VAL A 1 84 ? 14.293 -6.775 -8.585 1.00 70.94 84 VAL A CA 1
ATOM 684 C C . VAL A 1 84 ? 13.961 -6.529 -10.060 1.00 70.94 84 VAL A C 1
ATOM 686 O O . VAL A 1 84 ? 14.876 -6.376 -10.868 1.00 70.94 84 VAL A O 1
ATOM 689 N N . LEU A 1 85 ? 12.676 -6.446 -10.424 1.00 70.75 85 LEU A N 1
ATOM 690 C CA . LEU A 1 85 ? 12.264 -6.139 -11.801 1.00 70.75 85 LEU A CA 1
ATOM 691 C C . LEU A 1 85 ? 12.701 -4.734 -12.239 1.00 70.75 85 LEU A C 1
ATOM 693 O O . LEU A 1 85 ? 13.129 -4.550 -13.381 1.00 70.75 85 LEU A O 1
ATOM 697 N N . TYR A 1 86 ? 12.610 -3.760 -11.332 1.00 66.75 86 TYR A N 1
ATOM 698 C CA . TYR A 1 86 ? 13.046 -2.388 -11.570 1.00 66.75 86 TYR A CA 1
ATOM 699 C C . TYR A 1 86 ? 14.565 -2.312 -11.791 1.00 66.75 86 TYR A C 1
ATOM 701 O O . TYR A 1 86 ? 15.015 -1.794 -12.814 1.00 66.75 86 TYR A O 1
ATOM 709 N N . ARG A 1 87 ? 15.361 -2.903 -10.886 1.00 67.69 87 ARG A N 1
ATOM 710 C CA . ARG A 1 87 ? 16.834 -2.891 -10.947 1.00 67.69 87 ARG A CA 1
ATOM 711 C C . ARG A 1 87 ? 17.379 -3.640 -12.162 1.00 67.69 87 ARG A C 1
ATOM 713 O O . ARG A 1 87 ? 18.344 -3.188 -12.771 1.00 67.69 87 ARG A O 1
ATOM 720 N N . ASN A 1 88 ? 16.733 -4.738 -12.550 1.00 66.69 88 ASN A N 1
ATOM 721 C CA . ASN A 1 88 ? 17.100 -5.513 -13.738 1.00 66.69 88 ASN A CA 1
ATOM 722 C C . ASN A 1 88 ? 16.608 -4.883 -15.050 1.00 66.69 88 ASN A C 1
ATOM 724 O O . ASN A 1 88 ? 16.675 -5.530 -16.091 1.00 66.69 88 ASN A O 1
ATOM 728 N N . ARG A 1 89 ? 16.126 -3.631 -15.019 1.00 64.75 89 ARG A N 1
ATOM 729 C CA . ARG A 1 89 ? 15.776 -2.836 -16.206 1.00 64.75 89 ARG A CA 1
ATOM 730 C C . ARG A 1 89 ? 14.644 -3.418 -17.067 1.00 64.75 89 ARG A C 1
ATOM 732 O O . ARG A 1 89 ? 14.414 -2.936 -18.167 1.00 64.75 89 ARG A O 1
ATOM 739 N N . ILE A 1 90 ? 13.878 -4.383 -16.555 1.00 64.25 90 ILE A N 1
ATOM 740 C CA . ILE A 1 90 ? 12.785 -5.032 -17.300 1.00 64.25 90 ILE A CA 1
ATOM 741 C C . ILE A 1 90 ? 11.606 -4.064 -17.481 1.00 64.25 90 ILE A C 1
ATOM 743 O O . ILE A 1 90 ? 11.084 -3.907 -18.579 1.00 64.25 90 ILE A O 1
ATOM 747 N N . ILE A 1 91 ? 11.214 -3.371 -16.408 1.00 59.88 91 ILE A N 1
ATOM 748 C CA . ILE A 1 91 ? 10.084 -2.428 -16.406 1.00 59.88 91 ILE A CA 1
ATOM 749 C C . ILE A 1 91 ? 10.440 -1.066 -17.046 1.00 59.88 91 ILE A C 1
ATOM 751 O O . ILE A 1 91 ? 9.694 -0.612 -17.915 1.00 59.88 91 ILE A O 1
ATOM 755 N N . PRO A 1 92 ? 11.543 -0.381 -16.671 1.00 56.81 92 PRO A N 1
ATOM 756 C CA . PRO A 1 92 ? 11.789 0.991 -17.133 1.00 56.81 92 PRO A CA 1
ATOM 757 C C . PRO A 1 92 ? 12.208 1.122 -18.611 1.00 56.81 92 PRO A C 1
ATOM 759 O O . PRO A 1 92 ? 12.219 2.240 -19.129 1.00 56.81 92 PRO A O 1
ATOM 762 N N . PHE A 1 93 ? 12.535 0.025 -19.306 1.00 57.78 93 PHE A N 1
ATOM 763 C CA . PHE A 1 93 ? 12.975 0.050 -20.712 1.00 57.78 93 PHE A CA 1
ATOM 764 C C . PHE A 1 93 ? 11.877 -0.317 -21.720 1.00 57.78 93 PHE A C 1
ATOM 766 O O . PHE A 1 93 ? 12.093 -0.179 -22.919 1.00 57.78 93 PHE A O 1
ATOM 773 N N . SER A 1 94 ? 10.680 -0.691 -21.254 1.00 66.31 94 SER A N 1
ATOM 774 C CA . SER A 1 94 ? 9.484 -0.714 -22.102 1.00 66.31 94 SER A CA 1
ATOM 775 C C . SER A 1 94 ? 8.799 0.664 -22.075 1.00 66.31 94 SER A C 1
ATOM 777 O O . SER A 1 94 ? 8.560 1.188 -20.978 1.00 66.31 94 SER A O 1
ATOM 779 N N . PRO A 1 95 ? 8.451 1.268 -23.231 1.00 66.56 95 PRO A N 1
ATOM 780 C CA . PRO A 1 95 ? 7.700 2.528 -23.286 1.00 66.56 95 PRO A CA 1
ATOM 781 C C . PRO A 1 95 ? 6.393 2.479 -22.479 1.00 66.56 95 PRO A C 1
ATOM 783 O O . PRO A 1 95 ? 6.081 3.407 -21.727 1.00 66.56 95 PRO A O 1
ATOM 786 N N . ASP A 1 96 ? 5.679 1.353 -22.551 1.00 79.62 96 ASP A N 1
ATOM 787 C CA . ASP A 1 96 ? 4.447 1.126 -21.795 1.00 79.62 96 ASP A CA 1
ATOM 788 C C . ASP A 1 96 ? 4.716 0.970 -20.298 1.00 79.62 96 ASP A C 1
ATOM 790 O O . ASP A 1 96 ? 4.002 1.543 -19.470 1.00 79.62 96 ASP A O 1
ATOM 794 N N . GLY A 1 97 ? 5.789 0.257 -19.941 1.00 77.44 97 GLY A N 1
ATOM 795 C CA . GLY A 1 97 ? 6.217 0.083 -18.555 1.00 77.44 97 GLY A CA 1
ATOM 796 C C . GLY A 1 97 ? 6.499 1.425 -17.885 1.00 77.44 97 GLY A C 1
ATOM 797 O O . GLY A 1 97 ? 5.943 1.725 -16.829 1.00 77.44 97 GLY A O 1
ATOM 798 N N . ARG A 1 98 ? 7.276 2.298 -18.531 1.00 78.12 98 ARG A N 1
ATOM 799 C CA . ARG A 1 98 ? 7.589 3.630 -17.994 1.00 78.12 98 ARG A CA 1
ATOM 800 C C . ARG A 1 98 ? 6.338 4.490 -17.801 1.00 78.12 98 ARG A C 1
ATOM 802 O O . ARG A 1 98 ? 6.178 5.105 -16.747 1.00 78.12 98 ARG A O 1
ATOM 809 N N . ARG A 1 99 ? 5.424 4.495 -18.776 1.00 84.81 99 ARG A N 1
ATOM 810 C CA . ARG A 1 99 ? 4.153 5.230 -18.679 1.00 84.81 99 ARG A CA 1
ATOM 811 C C . ARG A 1 99 ? 3.280 4.717 -17.533 1.00 84.81 99 ARG A C 1
ATOM 813 O O . ARG A 1 99 ? 2.670 5.520 -16.828 1.00 84.81 99 ARG A O 1
ATOM 820 N N . LEU A 1 100 ? 3.219 3.401 -17.326 1.00 87.38 100 LEU A N 1
ATOM 821 C CA . LEU A 1 100 ? 2.495 2.812 -16.198 1.00 87.38 100 LEU A CA 1
ATOM 822 C C . LEU A 1 100 ? 3.126 3.190 -14.848 1.00 87.38 100 LEU A C 1
ATOM 824 O O . LEU A 1 100 ? 2.385 3.361 -13.887 1.00 87.38 100 LEU A O 1
ATOM 828 N N . MET A 1 101 ? 4.452 3.377 -14.771 1.00 81.94 101 MET A N 1
ATOM 829 C CA . MET A 1 101 ? 5.133 3.795 -13.529 1.00 81.94 101 MET A CA 1
ATOM 830 C C . MET A 1 101 ? 4.782 5.223 -13.163 1.00 81.94 101 MET A C 1
ATOM 832 O O . MET A 1 101 ? 4.496 5.488 -12.000 1.00 81.94 101 MET A O 1
ATOM 836 N N . MET A 1 102 ? 4.777 6.127 -14.146 1.00 83.25 102 MET A N 1
ATOM 837 C CA . MET A 1 102 ? 4.372 7.515 -13.915 1.00 83.25 102 MET A CA 1
ATOM 838 C C . MET A 1 102 ? 2.924 7.570 -13.420 1.00 83.25 102 MET A C 1
ATOM 840 O O . MET A 1 102 ? 2.657 8.156 -12.380 1.00 83.25 102 MET A O 1
ATOM 844 N N . LYS A 1 103 ? 2.014 6.839 -14.080 1.00 88.81 103 LYS A N 1
ATOM 845 C CA . LYS A 1 103 ? 0.618 6.735 -13.631 1.00 88.81 103 LYS A CA 1
ATOM 846 C C . LYS A 1 103 ? 0.494 6.162 -12.221 1.0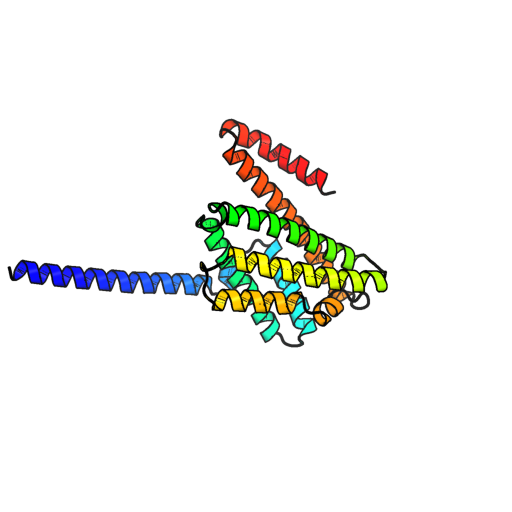0 88.81 103 LYS A C 1
ATOM 848 O O . LYS A 1 103 ? -0.281 6.677 -11.428 1.00 88.81 103 LYS A O 1
ATOM 853 N N . LEU A 1 104 ? 1.242 5.102 -11.907 1.00 87.50 104 LEU A N 1
ATOM 854 C CA . LEU A 1 104 ? 1.224 4.498 -10.576 1.00 87.50 104 LEU A CA 1
ATOM 855 C C . LEU A 1 104 ? 1.711 5.491 -9.515 1.00 87.50 104 LEU A C 1
ATOM 857 O O . LEU A 1 104 ? 1.087 5.600 -8.466 1.00 87.50 104 LEU A O 1
ATOM 861 N N . ARG A 1 105 ? 2.790 6.230 -9.796 1.00 83.88 105 ARG A N 1
ATOM 862 C CA . ARG A 1 105 ? 3.295 7.297 -8.924 1.00 83.88 105 ARG A CA 1
ATOM 863 C C . ARG A 1 105 ? 2.224 8.356 -8.672 1.00 83.88 105 ARG A C 1
ATOM 865 O O . ARG A 1 105 ? 1.990 8.701 -7.519 1.00 83.88 105 ARG A O 1
ATOM 872 N N . ASP A 1 106 ? 1.581 8.849 -9.724 1.00 83.69 106 ASP A N 1
ATOM 873 C CA . ASP A 1 106 ? 0.572 9.904 -9.604 1.00 83.69 106 ASP A CA 1
ATOM 874 C C . ASP A 1 106 ? -0.645 9.422 -8.799 1.00 83.69 106 ASP A C 1
ATOM 876 O O . ASP A 1 106 ? -1.149 10.141 -7.939 1.00 83.69 106 ASP A O 1
ATOM 880 N N . GLU A 1 107 ? -1.068 8.168 -8.993 1.00 87.94 107 GLU A N 1
ATOM 881 C CA . GLU A 1 107 ? -2.126 7.561 -8.178 1.00 87.94 107 GLU A CA 1
ATOM 882 C C . GLU A 1 107 ? -1.704 7.379 -6.710 1.00 87.94 107 GLU A C 1
ATOM 884 O O . GLU A 1 107 ? -2.512 7.625 -5.816 1.00 87.94 107 GLU A O 1
ATOM 889 N N . PHE A 1 108 ? -0.444 7.029 -6.425 1.00 85.38 108 PHE A N 1
ATOM 890 C CA . PHE A 1 108 ? 0.067 6.974 -5.048 1.00 85.38 108 PHE A CA 1
ATOM 891 C C . PHE A 1 108 ? 0.079 8.345 -4.364 1.00 85.38 108 PHE A C 1
ATOM 893 O O . PHE A 1 108 ? -0.276 8.425 -3.189 1.00 85.38 108 PHE A O 1
ATOM 900 N N . ILE A 1 109 ? 0.435 9.416 -5.081 1.00 82.81 109 ILE A N 1
ATOM 901 C CA . ILE A 1 109 ? 0.387 10.789 -4.549 1.00 82.81 109 ILE A CA 1
ATOM 902 C C . ILE A 1 109 ? -1.052 11.160 -4.176 1.00 82.81 109 ILE A C 1
ATOM 904 O O . ILE A 1 109 ? -1.292 11.704 -3.098 1.00 82.81 109 ILE A O 1
ATOM 908 N N . LEU A 1 110 ? -2.025 10.816 -5.026 1.00 84.81 110 LEU A N 1
ATOM 909 C CA . LEU A 1 110 ? -3.441 11.040 -4.730 1.00 84.81 110 LEU A CA 1
ATOM 910 C C . LEU A 1 110 ? -3.916 10.217 -3.528 1.00 84.81 110 LEU A C 1
ATOM 912 O O . LEU A 1 110 ? -4.604 10.755 -2.666 1.00 84.81 110 LEU A O 1
ATOM 916 N N . VAL A 1 111 ? -3.542 8.936 -3.449 1.00 90.06 111 VAL A N 1
ATOM 917 C CA . VAL A 1 111 ? -3.839 8.076 -2.291 1.00 90.06 111 VAL A CA 1
ATOM 918 C C . VAL A 1 111 ? -3.285 8.691 -1.007 1.00 90.06 111 VAL A C 1
ATOM 920 O O . VAL A 1 111 ? -4.016 8.803 -0.028 1.00 90.06 111 VAL A O 1
ATOM 923 N N . PHE A 1 112 ? -2.030 9.144 -1.021 1.00 87.44 112 PHE A N 1
ATOM 924 C CA . PHE A 1 112 ? -1.414 9.796 0.130 1.00 87.44 112 PHE A CA 1
ATOM 925 C C . PHE A 1 112 ? -2.161 11.071 0.539 1.00 87.44 112 PHE A C 1
ATOM 927 O O . PHE A 1 112 ? -2.500 11.227 1.708 1.00 87.44 112 PHE A O 1
ATOM 934 N N . ALA A 1 113 ? -2.493 11.946 -0.415 1.00 80.44 113 ALA A N 1
ATOM 935 C CA . ALA A 1 113 ? -3.257 13.160 -0.134 1.00 80.44 113 ALA A CA 1
ATOM 936 C C . ALA A 1 113 ? -4.635 12.853 0.482 1.00 80.44 113 ALA A C 1
ATOM 938 O O . ALA A 1 113 ? -5.081 13.565 1.379 1.00 80.44 113 ALA A O 1
ATOM 939 N N . MET A 1 114 ? -5.296 11.774 0.045 1.00 86.75 114 MET A N 1
ATOM 940 C CA . MET A 1 114 ? -6.562 11.324 0.634 1.00 86.75 114 MET A CA 1
ATOM 941 C C . MET A 1 114 ? -6.390 10.790 2.060 1.00 86.75 114 MET A C 1
ATOM 943 O O . MET A 1 114 ? -7.237 11.084 2.894 1.00 86.75 114 MET A O 1
ATOM 947 N N . ILE A 1 115 ? -5.316 10.046 2.350 1.00 88.25 115 ILE A N 1
ATOM 948 C CA . ILE A 1 115 ? -4.996 9.568 3.710 1.00 88.25 115 ILE A CA 1
ATOM 949 C C . ILE A 1 115 ? -4.765 10.756 4.650 1.00 88.25 115 ILE A C 1
ATOM 951 O O . ILE A 1 115 ? -5.345 10.797 5.730 1.00 88.25 115 ILE A O 1
ATOM 955 N N . VAL A 1 116 ? -3.979 11.747 4.214 1.00 84.75 116 VAL A N 1
ATOM 956 C CA . VAL A 1 116 ? -3.753 12.988 4.971 1.00 84.75 116 VAL A CA 1
ATOM 957 C C . VAL A 1 116 ? -5.076 13.700 5.229 1.00 84.75 116 VAL A C 1
ATOM 959 O O . VAL A 1 116 ? -5.395 14.008 6.371 1.00 84.75 116 VAL A O 1
ATOM 962 N N . ALA A 1 117 ? -5.879 13.918 4.187 1.00 83.06 117 ALA A N 1
ATOM 963 C CA . ALA A 1 117 ? -7.166 14.584 4.334 1.00 83.06 117 ALA A CA 1
ATOM 964 C C . ALA A 1 117 ? -8.105 13.825 5.286 1.00 83.06 117 ALA A C 1
ATOM 966 O O . ALA A 1 117 ? -8.734 14.454 6.125 1.00 83.06 117 ALA A O 1
ATOM 967 N N . LEU A 1 118 ? -8.175 12.492 5.215 1.00 85.25 118 LEU A N 1
ATOM 968 C CA . LEU A 1 118 ? -8.990 11.690 6.133 1.00 85.25 118 LEU A CA 1
ATOM 969 C C . LEU A 1 118 ? -8.542 11.807 7.594 1.00 85.25 118 LEU A C 1
ATOM 971 O O . LEU A 1 118 ? -9.399 11.798 8.468 1.00 85.25 118 LEU A O 1
ATOM 975 N N . ASN A 1 119 ? -7.240 11.951 7.849 1.00 87.00 119 ASN A N 1
ATOM 976 C CA . ASN A 1 119 ? -6.704 12.060 9.207 1.00 87.00 119 ASN A CA 1
ATOM 977 C C . ASN A 1 119 ? -6.971 13.423 9.874 1.00 87.00 119 ASN A C 1
ATOM 979 O O . ASN A 1 119 ? -6.965 13.509 11.096 1.00 87.00 119 ASN A O 1
ATOM 983 N N . TYR A 1 120 ? -7.170 14.487 9.090 1.00 83.00 120 TYR A N 1
ATOM 984 C CA . TYR A 1 120 ? -7.331 15.858 9.605 1.00 83.00 120 TYR A CA 1
ATOM 985 C C . TYR A 1 120 ? -8.721 16.467 9.342 1.00 83.00 120 TYR A C 1
ATOM 987 O O . TYR A 1 120 ? -8.970 17.609 9.719 1.00 83.00 120 TYR A O 1
ATOM 995 N N . LEU A 1 121 ? -9.620 15.757 8.654 1.00 76.94 121 LEU A N 1
ATOM 996 C CA . LEU A 1 121 ? -10.984 16.225 8.397 1.00 76.94 121 LEU A CA 1
ATOM 997 C C . LEU A 1 121 ? -11.944 15.740 9.483 1.00 76.94 121 LEU A C 1
ATOM 999 O O . LEU A 1 121 ? -12.281 14.561 9.501 1.00 76.94 121 LEU A O 1
ATOM 1003 N N . ASP A 1 122 ? -12.521 16.668 10.243 1.00 70.12 122 ASP A N 1
ATOM 1004 C CA . ASP A 1 122 ? -13.536 16.387 11.275 1.00 70.12 122 ASP A CA 1
ATOM 1005 C C . ASP A 1 122 ? -14.980 16.475 10.735 1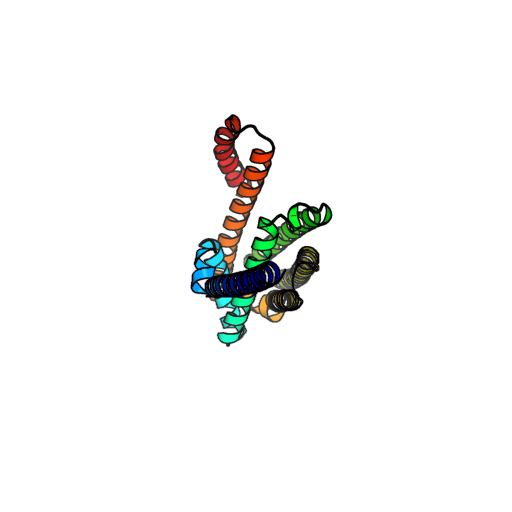.00 70.12 122 ASP A C 1
ATOM 1007 O O . ASP A 1 122 ? -15.892 16.993 11.380 1.00 70.12 122 ASP A O 1
ATOM 1011 N N . LEU A 1 123 ? -15.210 16.015 9.498 1.00 73.50 123 LEU A N 1
ATOM 1012 C CA . LEU A 1 123 ? -16.523 16.062 8.839 1.00 73.50 123 LEU A CA 1
ATOM 1013 C C . LEU A 1 123 ? -16.944 14.679 8.330 1.00 73.50 123 LEU A C 1
ATOM 1015 O O . LEU A 1 123 ? -16.595 14.283 7.215 1.00 73.50 123 LEU A O 1
ATOM 1019 N N . ILE A 1 124 ? -17.776 13.987 9.115 1.00 74.88 124 ILE A N 1
ATOM 1020 C CA . ILE A 1 124 ? -18.209 12.589 8.904 1.00 74.88 124 ILE A CA 1
ATOM 1021 C C . ILE A 1 124 ? -18.728 12.329 7.476 1.00 74.88 124 ILE A C 1
ATOM 1023 O O . ILE A 1 124 ? -18.336 11.363 6.819 1.00 74.88 124 ILE A O 1
ATOM 1027 N N . PHE A 1 125 ? -19.582 13.211 6.940 1.00 72.19 125 PHE A N 1
ATOM 1028 C CA . PHE A 1 125 ? -20.127 13.046 5.584 1.00 72.19 125 PHE A CA 1
ATOM 1029 C C . PHE A 1 125 ? -19.033 13.073 4.500 1.00 72.19 125 PHE A C 1
ATOM 1031 O O . PHE A 1 125 ? -19.072 12.310 3.528 1.00 72.19 125 PHE A O 1
ATOM 1038 N N . ILE A 1 126 ? -18.036 13.945 4.671 1.00 73.25 126 ILE A N 1
ATOM 1039 C CA . ILE A 1 126 ? -16.911 14.076 3.743 1.00 73.25 126 ILE A CA 1
ATOM 1040 C C . ILE A 1 126 ? -15.973 12.879 3.895 1.00 73.25 126 ILE A C 1
ATOM 1042 O O . ILE A 1 126 ? -15.562 12.319 2.875 1.00 73.25 126 ILE A O 1
ATOM 1046 N N . GLN A 1 127 ? -15.703 12.441 5.129 1.00 78.75 127 GLN A N 1
ATOM 1047 C CA . GLN A 1 127 ? -14.884 11.263 5.419 1.00 78.75 127 GLN A CA 1
ATOM 1048 C C . GLN A 1 127 ? -15.425 10.020 4.708 1.00 78.75 127 GLN A C 1
ATOM 1050 O O . GLN A 1 127 ? -14.686 9.378 3.965 1.00 78.75 127 GLN A O 1
ATOM 1055 N N . TYR A 1 128 ? -16.727 9.732 4.810 1.00 84.25 128 TYR A N 1
ATOM 1056 C CA . TYR A 1 128 ? -17.321 8.565 4.147 1.00 84.25 128 TYR A CA 1
ATOM 1057 C C . TYR A 1 128 ? -17.175 8.610 2.614 1.00 84.25 128 TYR A C 1
ATOM 1059 O O . TYR A 1 128 ? -16.818 7.624 1.957 1.00 84.25 128 TYR A O 1
ATOM 1067 N N . SER A 1 129 ? -17.418 9.775 2.004 1.00 84.44 129 SER A N 1
ATOM 1068 C CA . SER A 1 129 ? -17.233 9.964 0.557 1.00 84.44 129 SER A CA 1
ATOM 1069 C C . SER A 1 129 ? -15.766 9.797 0.142 1.00 84.44 129 SER A C 1
ATOM 1071 O O . SER A 1 129 ? -15.467 9.165 -0.879 1.00 84.44 129 SER A O 1
ATOM 1073 N N . LEU A 1 130 ? -14.847 10.330 0.946 1.00 84.44 130 LEU A N 1
ATOM 1074 C CA . LEU A 1 130 ? -13.412 10.293 0.702 1.00 84.44 130 LEU A CA 1
ATOM 1075 C C . LEU A 1 130 ? -12.827 8.888 0.902 1.00 84.44 130 LEU A C 1
ATOM 1077 O O . LEU A 1 130 ? -12.063 8.445 0.047 1.00 84.44 130 LEU A O 1
ATOM 1081 N N . GLN A 1 131 ? -13.269 8.134 1.911 1.00 90.50 131 GLN A N 1
ATOM 1082 C CA . GLN A 1 131 ? -12.935 6.715 2.090 1.00 90.50 131 GLN A CA 1
ATOM 1083 C C . GLN A 1 131 ? -13.354 5.895 0.863 1.00 90.50 131 GLN A C 1
ATOM 1085 O O . GLN A 1 131 ? -12.545 5.158 0.300 1.00 90.50 131 GLN A O 1
ATOM 1090 N N . ARG A 1 132 ? -14.574 6.090 0.337 1.00 92.19 132 ARG A N 1
ATOM 1091 C CA . ARG A 1 132 ? -14.999 5.407 -0.902 1.00 92.19 132 ARG A CA 1
ATOM 1092 C C . ARG A 1 132 ? -14.175 5.814 -2.125 1.00 92.19 132 ARG A C 1
ATOM 1094 O O . ARG A 1 132 ? -14.036 5.028 -3.066 1.00 92.19 132 ARG A O 1
ATOM 1101 N N . LYS A 1 133 ? -13.658 7.044 -2.183 1.00 91.75 133 LYS A N 1
ATOM 1102 C CA . LYS A 1 133 ? -12.718 7.459 -3.242 1.00 91.75 133 LYS A CA 1
ATOM 1103 C C . LYS A 1 133 ? -11.357 6.785 -3.055 1.00 91.75 133 LYS A C 1
ATOM 1105 O O . LYS A 1 133 ? -10.830 6.256 -4.032 1.00 91.75 133 LYS A O 1
ATOM 1110 N N . LEU A 1 134 ? -10.851 6.727 -1.825 1.00 93.31 134 LEU A N 1
ATOM 1111 C CA . LEU A 1 134 ? -9.603 6.058 -1.464 1.00 93.31 134 LEU A CA 1
ATOM 1112 C C . LEU A 1 134 ? -9.626 4.573 -1.854 1.00 93.31 134 LEU A C 1
ATOM 1114 O O . LEU A 1 134 ? -8.713 4.119 -2.539 1.00 93.31 134 LEU A O 1
ATOM 1118 N N . GLN A 1 135 ? -10.703 3.843 -1.547 1.00 97.00 135 GLN A N 1
ATOM 1119 C CA . GLN A 1 135 ? -10.868 2.437 -1.952 1.00 97.00 135 GLN A CA 1
ATOM 1120 C C . GLN A 1 135 ? -10.712 2.247 -3.466 1.00 97.00 135 GLN A C 1
ATOM 1122 O O . GLN A 1 135 ? -9.941 1.406 -3.932 1.00 97.00 135 GLN A O 1
ATOM 1127 N N . ARG A 1 136 ? -11.404 3.074 -4.262 1.00 96.44 136 ARG A N 1
ATOM 1128 C CA . ARG A 1 136 ? -11.318 3.022 -5.732 1.00 96.44 136 ARG A CA 1
ATOM 1129 C C . ARG A 1 136 ? -9.904 3.317 -6.226 1.00 96.44 136 ARG A C 1
ATOM 1131 O O . ARG A 1 136 ? -9.453 2.694 -7.185 1.00 96.44 136 ARG A O 1
ATOM 1138 N N . LYS A 1 137 ? -9.206 4.248 -5.577 1.00 94.94 137 LYS A N 1
ATOM 1139 C CA . LYS A 1 137 ? -7.832 4.626 -5.921 1.00 94.94 137 LYS A CA 1
ATOM 1140 C C . LYS A 1 137 ? -6.830 3.526 -5.586 1.00 94.94 137 LYS A C 1
ATOM 1142 O O . LYS A 1 137 ? -6.027 3.172 -6.444 1.00 94.94 137 LYS A O 1
ATOM 1147 N N . LEU A 1 138 ? -6.956 2.890 -4.425 1.00 96.94 138 LEU A N 1
ATOM 1148 C CA . LEU A 1 138 ? -6.171 1.708 -4.059 1.00 96.94 138 LEU A CA 1
ATOM 1149 C C . LEU A 1 138 ? -6.393 0.558 -5.052 1.00 96.94 138 LEU A C 1
ATOM 1151 O O . LEU A 1 138 ? -5.429 -0.016 -5.559 1.00 96.94 138 LEU A O 1
ATOM 1155 N N . ARG A 1 139 ? -7.646 0.284 -5.431 1.00 97.44 139 ARG A N 1
ATOM 1156 C CA . ARG A 1 139 ? -7.985 -0.712 -6.466 1.00 97.44 139 ARG A CA 1
ATOM 1157 C C . ARG A 1 139 ? -7.403 -0.351 -7.836 1.00 97.44 139 ARG A C 1
ATOM 1159 O O . ARG A 1 139 ? -6.984 -1.234 -8.582 1.00 97.44 139 ARG A O 1
ATOM 1166 N N . HIS A 1 140 ? -7.318 0.934 -8.175 1.00 96.56 140 HIS A N 1
ATOM 1167 C CA . HIS A 1 140 ? -6.646 1.363 -9.400 1.00 96.56 140 HIS A CA 1
ATOM 1168 C C . HIS A 1 140 ? -5.123 1.142 -9.324 1.00 96.56 140 HIS A C 1
ATOM 1170 O O . HIS A 1 140 ? -4.543 0.598 -10.267 1.00 96.56 140 HIS A O 1
ATOM 1176 N N . CYS A 1 141 ? -4.481 1.453 -8.191 1.00 95.31 141 CYS A N 1
ATOM 1177 C CA . CYS A 1 141 ? -3.070 1.129 -7.950 1.00 95.31 141 CYS A CA 1
ATOM 1178 C C . CYS A 1 141 ? -2.796 -0.375 -8.098 1.00 95.31 141 CYS A C 1
ATOM 1180 O O . CYS A 1 141 ? -1.830 -0.755 -8.761 1.00 95.31 141 CYS A O 1
ATOM 1182 N N . GLN A 1 142 ? -3.669 -1.234 -7.562 1.00 96.31 142 GLN A N 1
ATOM 1183 C CA . GLN A 1 142 ? -3.594 -2.689 -7.734 1.00 96.31 142 GLN A CA 1
ATOM 1184 C C . GLN A 1 142 ? -3.566 -3.079 -9.217 1.00 96.31 142 GLN A C 1
ATOM 1186 O O . GLN A 1 142 ? -2.683 -3.819 -9.653 1.00 96.31 142 GLN A O 1
ATOM 1191 N N . GLN A 1 143 ? -4.504 -2.559 -10.014 1.00 95.00 143 GLN A N 1
ATOM 1192 C CA . GLN A 1 143 ? -4.592 -2.847 -11.449 1.00 95.00 143 GLN A CA 1
ATOM 1193 C C . GLN A 1 143 ? -3.348 -2.379 -12.207 1.00 95.00 143 GLN A C 1
ATOM 1195 O O . GLN A 1 143 ? -2.841 -3.106 -13.065 1.00 95.00 143 GLN A O 1
ATOM 1200 N N . LEU A 1 144 ? -2.832 -1.190 -11.882 1.00 93.00 144 LEU A N 1
ATOM 1201 C CA . LEU A 1 144 ? -1.583 -0.689 -12.446 1.00 93.00 144 LEU A CA 1
ATOM 1202 C C . LEU A 1 144 ? -0.428 -1.627 -12.090 1.00 93.00 144 LEU A C 1
ATOM 1204 O O . LEU A 1 144 ? 0.245 -2.105 -12.998 1.00 93.00 144 LEU A O 1
ATOM 1208 N N . ILE A 1 145 ? -0.251 -1.988 -10.815 1.00 90.81 145 ILE A N 1
ATOM 1209 C CA . ILE A 1 145 ? 0.801 -2.921 -10.376 1.00 90.81 145 ILE A CA 1
ATOM 1210 C C . ILE A 1 145 ? 0.695 -4.260 -11.109 1.00 90.81 145 ILE A C 1
ATOM 1212 O O . ILE A 1 145 ? 1.715 -4.766 -11.575 1.00 90.81 145 ILE A O 1
ATOM 1216 N N . ARG A 1 146 ? -0.511 -4.811 -11.291 1.00 91.25 146 ARG A N 1
ATOM 1217 C CA . ARG A 1 146 ? -0.717 -6.062 -12.045 1.00 91.25 146 ARG A CA 1
ATOM 1218 C C . ARG A 1 146 ? -0.275 -5.947 -13.501 1.00 91.25 146 ARG A C 1
ATOM 1220 O O . ARG A 1 146 ? 0.392 -6.851 -13.999 1.00 91.25 146 ARG A O 1
ATOM 1227 N N . ARG A 1 147 ? -0.587 -4.834 -14.170 1.00 89.50 147 ARG A N 1
ATOM 1228 C CA . ARG A 1 147 ? -0.129 -4.570 -15.548 1.00 89.50 147 ARG A CA 1
ATOM 1229 C C . ARG A 1 147 ? 1.388 -4.435 -15.624 1.00 89.50 147 ARG A C 1
ATOM 1231 O O . ARG A 1 147 ? 1.996 -4.936 -16.559 1.00 89.50 147 ARG A O 1
ATOM 1238 N N . ILE A 1 148 ? 1.987 -3.801 -14.621 1.00 86.25 148 ILE A N 1
ATOM 1239 C CA . ILE A 1 148 ? 3.430 -3.571 -14.531 1.00 86.25 148 ILE A CA 1
ATOM 1240 C C . ILE A 1 148 ? 4.196 -4.878 -14.356 1.00 86.25 148 ILE A C 1
ATOM 1242 O O . ILE A 1 148 ? 5.192 -5.113 -15.037 1.00 86.25 148 ILE A O 1
ATOM 1246 N N . ILE A 1 149 ? 3.746 -5.729 -13.432 1.00 84.06 149 ILE A N 1
ATOM 1247 C CA . ILE A 1 149 ? 4.393 -7.022 -13.199 1.00 84.06 149 ILE A CA 1
ATOM 1248 C C . ILE A 1 149 ? 4.053 -8.034 -14.297 1.00 84.06 149 ILE A C 1
ATOM 1250 O O . ILE A 1 149 ? 4.825 -8.971 -14.493 1.00 84.06 149 ILE A O 1
ATOM 1254 N N . GLY A 1 150 ? 2.937 -7.838 -15.010 1.00 80.06 150 GLY A N 1
ATOM 1255 C CA . GLY A 1 150 ? 2.525 -8.588 -16.196 1.00 80.06 150 GLY A CA 1
ATOM 1256 C C . GLY A 1 150 ? 2.757 -10.096 -16.081 1.00 80.06 150 GLY A C 1
ATOM 1257 O O . GLY A 1 150 ? 2.533 -10.706 -15.031 1.00 80.06 150 GLY A O 1
ATOM 1258 N N . ASN A 1 151 ? 3.287 -10.679 -17.158 1.00 76.19 151 ASN A N 1
ATOM 1259 C CA . ASN A 1 151 ? 3.738 -12.075 -17.203 1.00 76.19 151 ASN A CA 1
ATOM 1260 C C . ASN A 1 151 ? 5.168 -12.261 -16.658 1.00 76.19 151 ASN A C 1
ATOM 1262 O O . ASN A 1 151 ? 5.717 -13.359 -16.723 1.00 76.19 151 ASN A O 1
ATOM 1266 N N . HIS A 1 152 ? 5.796 -11.210 -16.118 1.00 75.50 152 HIS A N 1
ATOM 1267 C CA . HIS A 1 152 ? 7.149 -11.297 -15.559 1.00 75.50 152 HIS A CA 1
ATOM 1268 C C . HIS A 1 152 ? 7.172 -11.995 -14.197 1.00 75.50 152 HIS A C 1
ATOM 1270 O O . HIS A 1 152 ? 8.224 -12.467 -13.762 1.00 75.50 152 HIS A O 1
ATOM 1276 N N . LEU A 1 153 ? 6.029 -12.063 -13.504 1.00 81.56 153 LEU A N 1
ATOM 1277 C CA . LEU A 1 153 ? 5.897 -12.733 -12.215 1.00 81.56 153 LEU A CA 1
ATOM 1278 C C . LEU A 1 153 ? 4.876 -13.872 -12.257 1.00 81.56 153 LEU A C 1
ATOM 1280 O O . LEU A 1 153 ? 3.929 -13.878 -13.031 1.00 81.56 153 LEU A O 1
ATOM 1284 N N . THR A 1 154 ? 5.064 -14.832 -11.352 1.00 87.56 154 THR A N 1
ATOM 1285 C CA . THR A 1 154 ? 4.179 -15.992 -11.197 1.00 87.56 154 THR A CA 1
ATOM 1286 C C . THR A 1 154 ? 2.786 -15.605 -10.694 1.00 87.56 154 THR A C 1
ATOM 1288 O O . THR A 1 154 ? 2.644 -14.591 -10.008 1.00 87.56 154 THR A O 1
ATOM 1291 N N . GLN A 1 155 ? 1.788 -16.473 -10.908 1.00 91.12 155 GLN A N 1
ATOM 1292 C CA . GLN A 1 155 ? 0.431 -16.312 -10.356 1.00 91.12 155 GLN A CA 1
ATOM 1293 C C . GLN A 1 155 ? 0.449 -16.031 -8.846 1.00 91.12 155 GLN A C 1
ATOM 1295 O O . GLN A 1 155 ? -0.127 -15.058 -8.381 1.00 91.12 155 GLN A O 1
ATOM 1300 N N . LYS A 1 156 ? 1.296 -16.747 -8.096 1.00 88.56 156 LYS A N 1
ATOM 1301 C CA . LYS A 1 156 ? 1.523 -16.505 -6.661 1.00 88.56 156 LYS A CA 1
ATOM 1302 C C . LYS A 1 156 ? 1.936 -15.065 -6.314 1.00 88.56 156 LYS A C 1
ATOM 1304 O O . LYS A 1 156 ? 1.846 -14.669 -5.156 1.00 88.56 156 LYS A O 1
ATOM 1309 N N . SER A 1 157 ? 2.554 -14.305 -7.220 1.00 87.88 157 SER A N 1
ATOM 1310 C CA . SER A 1 157 ? 2.799 -12.869 -7.005 1.00 87.88 157 SER A CA 1
ATOM 1311 C C . SER A 1 157 ? 1.536 -12.043 -7.200 1.00 87.88 157 SER A C 1
ATOM 1313 O O . SER A 1 157 ? 1.303 -11.163 -6.382 1.00 87.88 157 SER A O 1
ATOM 1315 N N . HIS A 1 158 ? 0.738 -12.343 -8.223 1.00 90.75 158 HIS A N 1
ATOM 1316 C CA . HIS A 1 158 ? -0.556 -11.694 -8.443 1.00 90.75 158 HIS A CA 1
ATOM 1317 C C . HIS A 1 158 ? -1.489 -11.918 -7.251 1.00 90.75 158 HIS A C 1
ATOM 1319 O O . HIS A 1 158 ? -1.935 -10.942 -6.664 1.00 90.75 158 HIS A O 1
ATOM 1325 N N . ASP A 1 159 ? -1.620 -13.156 -6.768 1.00 95.31 159 ASP A N 1
ATOM 1326 C CA . ASP A 1 159 ? -2.462 -13.477 -5.601 1.00 95.31 159 ASP A CA 1
ATOM 1327 C C . ASP A 1 159 ? -2.002 -12.755 -4.319 1.00 95.31 159 ASP A C 1
ATOM 1329 O O . ASP A 1 159 ? -2.774 -12.513 -3.393 1.00 95.31 159 ASP A O 1
ATOM 1333 N N . ARG A 1 160 ? -0.704 -12.431 -4.222 1.00 93.75 160 ARG A N 1
ATOM 1334 C CA . ARG A 1 160 ? -0.172 -11.642 -3.102 1.00 93.75 160 ARG A CA 1
ATOM 1335 C C . ARG A 1 160 ? -0.548 -10.175 -3.218 1.00 93.75 160 ARG A C 1
ATOM 1337 O O . ARG A 1 160 ? -0.877 -9.595 -2.194 1.00 93.75 160 ARG A O 1
ATOM 1344 N N . ILE A 1 161 ? -0.475 -9.603 -4.419 1.00 95.06 161 ILE A N 1
ATOM 1345 C CA . ILE A 1 161 ? -0.936 -8.237 -4.679 1.00 95.06 161 ILE A CA 1
ATOM 1346 C C . ILE A 1 161 ? -2.430 -8.138 -4.385 1.00 95.06 161 ILE A C 1
ATOM 1348 O O . ILE A 1 161 ? -2.826 -7.219 -3.680 1.00 95.06 161 ILE A O 1
ATOM 1352 N N . ASP A 1 162 ? -3.221 -9.115 -4.824 1.00 96.31 162 ASP A N 1
ATOM 1353 C CA . ASP A 1 162 ? -4.660 -9.140 -4.565 1.00 96.31 162 ASP A CA 1
ATOM 1354 C C . ASP A 1 162 ? -4.957 -9.157 -3.073 1.00 96.31 162 ASP A C 1
ATOM 1356 O O . ASP A 1 162 ? -5.559 -8.217 -2.575 1.00 96.31 162 ASP A O 1
ATOM 1360 N N . PHE A 1 163 ? -4.370 -10.096 -2.330 1.00 97.06 163 PHE A N 1
ATOM 1361 C CA . PHE A 1 163 ? -4.524 -10.139 -0.876 1.00 97.06 163 PHE A CA 1
ATOM 1362 C C . PHE A 1 163 ? -4.177 -8.810 -0.179 1.00 97.06 163 PHE A C 1
ATOM 1364 O O . PHE A 1 163 ? -4.856 -8.410 0.758 1.00 97.06 163 PHE A O 1
ATOM 1371 N N . ILE A 1 164 ? -3.092 -8.142 -0.592 1.00 97.31 164 ILE A N 1
ATOM 1372 C CA . ILE A 1 164 ? -2.677 -6.872 0.022 1.00 97.31 164 ILE A CA 1
ATOM 1373 C C . ILE A 1 164 ? -3.723 -5.793 -0.244 1.00 97.31 164 ILE A C 1
ATOM 1375 O O . ILE A 1 164 ? -4.114 -5.091 0.682 1.00 97.31 164 ILE A O 1
ATOM 1379 N N . PHE A 1 165 ? -4.137 -5.644 -1.504 1.00 97.69 165 PHE A N 1
ATOM 1380 C CA . PHE A 1 165 ? -5.047 -4.581 -1.912 1.00 97.69 165 PHE A CA 1
ATOM 1381 C C . PHE A 1 165 ? -6.479 -4.829 -1.454 1.00 97.69 165 PHE A C 1
ATOM 1383 O O . PHE A 1 165 ? -7.142 -3.866 -1.082 1.00 97.69 165 PHE A O 1
ATOM 1390 N N . ASP A 1 166 ? -6.922 -6.082 -1.399 1.00 97.69 166 ASP A N 1
ATOM 1391 C CA . ASP A 1 166 ? -8.208 -6.454 -0.812 1.00 97.69 166 ASP A CA 1
ATOM 1392 C C . ASP A 1 166 ? -8.263 -6.037 0.663 1.00 97.69 166 ASP A C 1
ATOM 1394 O O . ASP A 1 166 ? -9.245 -5.438 1.077 1.00 97.69 166 ASP A O 1
ATOM 1398 N N . PHE A 1 167 ? -7.178 -6.239 1.423 1.00 97.75 167 PHE A N 1
ATOM 1399 C CA . PHE A 1 167 ? -7.109 -5.817 2.824 1.00 97.75 167 PHE A CA 1
ATOM 1400 C C . PHE A 1 167 ? -7.049 -4.290 2.995 1.00 97.75 167 PHE A C 1
ATOM 1402 O O . PHE A 1 167 ? -7.874 -3.710 3.688 1.00 97.75 167 PHE A O 1
ATOM 1409 N N . ILE A 1 168 ? -6.090 -3.599 2.363 1.00 96.50 168 ILE A N 1
ATOM 1410 C CA . ILE A 1 168 ? -5.908 -2.151 2.607 1.00 96.50 168 ILE A CA 1
ATOM 1411 C C . ILE A 1 168 ? -7.023 -1.289 2.000 1.00 96.50 168 ILE A C 1
ATOM 1413 O O . ILE A 1 168 ? -7.106 -0.105 2.312 1.00 96.50 168 ILE A O 1
ATOM 1417 N N . SER A 1 169 ? -7.834 -1.851 1.096 1.00 97.06 169 SER A N 1
ATOM 1418 C CA . SER A 1 169 ? -9.019 -1.189 0.537 1.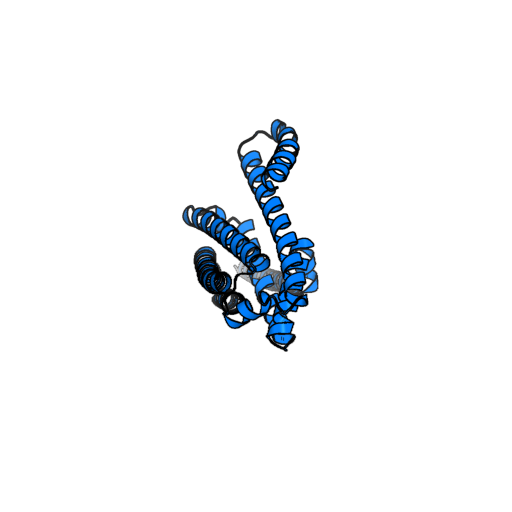00 97.06 169 SER A CA 1
ATOM 1419 C C . SER A 1 169 ? -10.333 -1.699 1.128 1.00 97.06 169 SER A C 1
ATOM 1421 O O . SER A 1 169 ? -11.394 -1.308 0.640 1.00 97.06 169 SER A O 1
ATOM 1423 N N . ASP A 1 170 ? -10.271 -2.539 2.161 1.00 97.19 170 ASP A N 1
ATOM 1424 C CA . ASP A 1 170 ? -11.451 -3.000 2.877 1.00 97.19 170 ASP A CA 1
ATOM 1425 C C . ASP A 1 170 ? -12.170 -1.827 3.560 1.00 97.19 170 ASP A C 1
ATOM 1427 O O . ASP A 1 170 ? -11.544 -0.915 4.108 1.00 97.19 170 ASP A O 1
ATOM 1431 N N . ALA A 1 171 ? -13.499 -1.811 3.470 1.00 96.12 171 ALA A N 1
ATOM 1432 C CA . ALA A 1 171 ? -14.287 -0.690 3.964 1.00 96.12 171 ALA A CA 1
ATOM 1433 C C . ALA A 1 171 ? -14.257 -0.599 5.492 1.00 96.12 171 ALA A C 1
ATOM 1435 O O . ALA A 1 171 ? -14.143 0.508 6.019 1.00 96.12 171 ALA A O 1
ATOM 1436 N N . ASP A 1 172 ? -14.300 -1.743 6.172 1.00 96.19 172 ASP A N 1
ATOM 1437 C CA . ASP A 1 172 ? -14.323 -1.815 7.629 1.00 96.19 172 ASP A CA 1
ATOM 1438 C C . ASP A 1 172 ? -12.935 -1.502 8.195 1.00 96.19 172 ASP A C 1
ATOM 1440 O O . ASP A 1 172 ? -12.817 -0.745 9.157 1.00 96.19 172 ASP A O 1
ATOM 1444 N N . PHE A 1 173 ? -11.870 -1.969 7.536 1.00 96.75 173 PHE A N 1
ATOM 1445 C CA . PHE A 1 173 ? -10.504 -1.583 7.883 1.00 96.75 173 PHE A CA 1
ATOM 1446 C C . PHE A 1 173 ? -10.285 -0.072 7.739 1.00 96.75 173 PHE A C 1
ATOM 1448 O O . PHE A 1 173 ? -9.718 0.561 8.628 1.00 96.75 173 PHE A O 1
ATOM 1455 N N . LEU A 1 174 ? -10.747 0.537 6.640 1.00 95.38 174 LEU A N 1
ATOM 1456 C CA . LEU A 1 174 ? -10.618 1.985 6.447 1.00 95.38 174 LEU A CA 1
ATOM 1457 C C . LEU A 1 174 ? -11.450 2.786 7.454 1.00 95.38 174 LEU A C 1
ATOM 1459 O O . LEU A 1 174 ? -10.990 3.828 7.916 1.00 95.38 174 LEU A O 1
ATOM 1463 N N . ALA A 1 175 ? -12.648 2.313 7.802 1.00 93.31 175 ALA A N 1
ATOM 1464 C CA . ALA A 1 175 ? -13.446 2.918 8.862 1.00 93.31 175 ALA A CA 1
ATOM 1465 C C . ALA A 1 175 ? -12.711 2.840 10.208 1.00 93.31 175 ALA A C 1
ATOM 1467 O O . ALA A 1 175 ? -12.592 3.850 10.888 1.00 93.31 175 ALA A O 1
ATOM 1468 N N . TYR A 1 176 ? -12.130 1.682 10.530 1.00 94.75 176 TYR A N 1
ATOM 1469 C CA . TYR A 1 176 ? -11.374 1.448 11.758 1.00 94.75 176 TYR A CA 1
ATOM 1470 C C . TYR A 1 176 ? -10.133 2.346 11.903 1.00 94.75 176 TYR A C 1
ATOM 1472 O O . TYR A 1 176 ? -9.876 2.880 12.983 1.00 94.75 176 TYR A O 1
ATOM 1480 N N . ILE A 1 177 ? -9.334 2.523 10.845 1.00 94.25 177 ILE A N 1
ATOM 1481 C CA . ILE A 1 177 ? -8.093 3.315 10.950 1.00 94.25 177 ILE A CA 1
ATOM 1482 C C . ILE A 1 177 ? -8.340 4.827 11.001 1.00 94.25 177 ILE A C 1
ATOM 1484 O O . ILE A 1 177 ? -7.504 5.544 11.543 1.00 94.25 177 ILE A O 1
ATOM 1488 N N . PHE A 1 178 ? -9.447 5.305 10.424 1.00 90.75 178 PHE A N 1
ATOM 1489 C CA . PHE A 1 178 ? -9.807 6.728 10.375 1.00 90.75 178 PHE A CA 1
ATOM 1490 C C . PHE A 1 178 ? -10.932 7.092 11.349 1.00 90.75 178 PHE A C 1
ATOM 1492 O O . PHE A 1 178 ? -11.528 8.160 11.225 1.00 90.75 178 PHE A O 1
ATOM 1499 N N . ASP A 1 179 ? -11.233 6.213 12.301 1.00 88.94 179 ASP A N 1
ATOM 1500 C CA . ASP A 1 179 ? -12.161 6.513 13.381 1.00 88.94 179 ASP A CA 1
ATOM 1501 C C . ASP A 1 179 ? -11.540 7.558 14.321 1.00 88.94 179 ASP A C 1
ATOM 1503 O O . ASP A 1 179 ? -10.540 7.298 14.998 1.00 88.94 179 ASP A O 1
ATOM 1507 N N . SER A 1 180 ? -12.137 8.752 14.358 1.00 79.06 180 SER A N 1
ATOM 1508 C CA . SER A 1 180 ? -11.690 9.870 15.194 1.00 79.06 180 SER A CA 1
ATOM 1509 C C . SER A 1 180 ? -11.802 9.590 16.695 1.00 79.06 180 SER A C 1
ATOM 1511 O O . SER A 1 180 ? -11.110 10.233 17.484 1.00 79.06 180 SER A O 1
ATOM 1513 N N . GLU A 1 181 ? -12.644 8.641 17.112 1.00 83.19 181 GLU A N 1
ATOM 1514 C CA . GLU A 1 181 ? -12.763 8.253 18.522 1.00 83.19 181 GLU A CA 1
ATOM 1515 C C . GLU A 1 181 ? -11.578 7.377 18.971 1.00 83.19 181 GLU A C 1
ATOM 1517 O O . GLU A 1 181 ? -11.218 7.345 20.153 1.00 83.19 181 GLU A O 1
ATOM 1522 N N . LEU A 1 182 ? -10.896 6.719 18.027 1.00 84.62 182 LEU A N 1
ATOM 1523 C CA . LEU A 1 182 ? -9.739 5.865 18.283 1.00 84.62 182 LEU A CA 1
ATOM 1524 C C . LEU A 1 182 ? -8.430 6.664 18.216 1.00 84.62 182 LEU A C 1
ATOM 1526 O O . LEU A 1 182 ? -7.622 6.514 17.297 1.00 84.62 182 LEU A O 1
ATOM 1530 N N . THR A 1 183 ? -8.164 7.460 19.256 1.00 85.69 183 THR A N 1
ATOM 1531 C CA . THR A 1 183 ? -6.960 8.317 19.380 1.00 85.69 183 THR A CA 1
ATOM 1532 C C . THR A 1 183 ? -5.637 7.585 19.127 1.00 85.69 183 THR A C 1
ATOM 1534 O O . THR A 1 183 ? -4.705 8.142 18.547 1.00 85.69 183 THR A O 1
ATOM 1537 N N . ARG A 1 184 ? -5.549 6.304 19.506 1.00 91.94 184 ARG A N 1
ATOM 1538 C CA . ARG A 1 184 ? -4.383 5.456 19.220 1.00 91.94 184 ARG A CA 1
ATOM 1539 C C . ARG A 1 184 ? -4.178 5.228 17.720 1.00 91.94 184 ARG A C 1
ATOM 1541 O O . ARG A 1 184 ? -3.034 5.235 17.273 1.00 91.94 184 ARG A O 1
ATOM 1548 N N . ASN A 1 185 ? -5.246 4.984 16.962 1.00 93.12 185 ASN A N 1
ATOM 1549 C CA . ASN A 1 185 ? -5.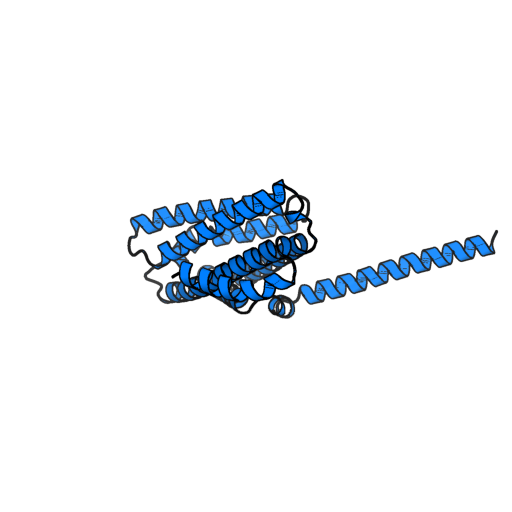157 4.739 15.521 1.00 93.12 185 ASN A CA 1
ATOM 1550 C C . ASN A 1 185 ? -4.761 6.017 14.790 1.00 93.12 185 ASN A C 1
ATOM 1552 O O . ASN A 1 185 ? -3.862 5.974 13.952 1.00 93.12 185 ASN A O 1
ATOM 1556 N N . HIS A 1 186 ? -5.353 7.146 15.188 1.00 91.75 186 HIS A N 1
ATOM 1557 C CA . HIS A 1 186 ? -5.012 8.473 14.677 1.00 91.75 186 HIS A CA 1
ATOM 1558 C C . HIS A 1 186 ? -3.514 8.782 14.822 1.00 91.75 186 HIS A C 1
ATOM 1560 O O . HIS A 1 186 ? -2.849 9.067 13.828 1.00 91.75 186 HIS A O 1
ATOM 1566 N N . ALA A 1 187 ? -2.941 8.576 16.014 1.00 93.94 187 ALA A N 1
ATOM 1567 C CA . ALA A 1 187 ? -1.507 8.773 16.246 1.00 93.94 187 ALA A CA 1
ATOM 1568 C C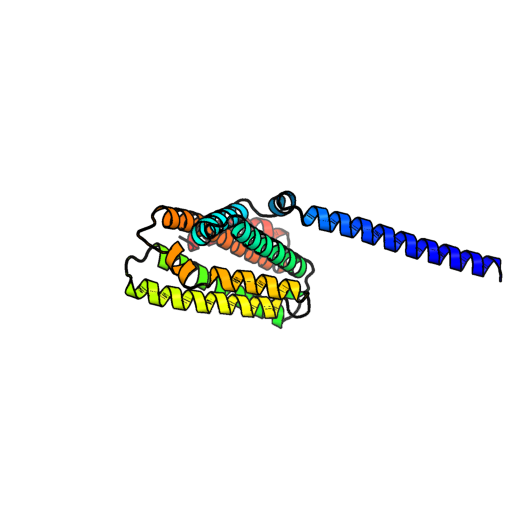 . ALA A 1 187 ? -0.622 7.853 15.379 1.00 93.94 187 ALA A C 1
ATOM 1570 O O . ALA A 1 187 ? 0.403 8.274 14.845 1.00 93.94 187 ALA A O 1
ATOM 1571 N N . ILE A 1 188 ? -1.019 6.587 15.195 1.00 95.56 188 ILE A N 1
ATOM 1572 C CA . ILE A 1 188 ? -0.274 5.648 14.340 1.00 95.56 188 ILE A CA 1
ATOM 1573 C C . ILE A 1 188 ? -0.347 6.071 12.861 1.00 95.56 188 ILE A C 1
ATOM 1575 O O . ILE A 1 188 ? 0.646 5.946 12.138 1.00 95.56 188 ILE A O 1
ATOM 1579 N N . ILE A 1 189 ? -1.500 6.563 12.399 1.00 94.75 189 ILE A N 1
ATOM 1580 C CA . ILE A 1 189 ? -1.668 7.089 11.039 1.00 94.75 189 ILE A CA 1
ATOM 1581 C C . ILE A 1 189 ? -0.847 8.364 10.843 1.00 94.75 189 ILE A C 1
ATOM 1583 O O . ILE A 1 189 ? -0.234 8.513 9.787 1.00 94.75 189 ILE A O 1
ATOM 1587 N N . GLU A 1 190 ? -0.761 9.238 11.842 1.00 94.19 190 GLU A N 1
ATOM 1588 C CA . GLU A 1 190 ? 0.093 10.427 11.797 1.00 94.19 190 GLU A CA 1
ATOM 1589 C C . GLU A 1 190 ? 1.578 10.056 11.634 1.00 94.19 190 GLU A C 1
ATOM 1591 O O . GLU A 1 190 ? 2.238 10.550 10.716 1.00 94.19 190 GLU A O 1
ATOM 1596 N N . GLU A 1 191 ? 2.079 9.080 12.401 1.00 95.31 191 GLU A N 1
ATOM 1597 C CA . GLU A 1 191 ? 3.440 8.551 12.213 1.00 95.31 191 GLU A CA 1
ATOM 1598 C C . GLU A 1 191 ? 3.653 7.974 10.797 1.00 95.31 191 GLU A C 1
ATOM 1600 O O . GLU A 1 191 ? 4.708 8.169 10.183 1.00 95.31 191 GLU A O 1
ATOM 1605 N N . ILE A 1 192 ? 2.654 7.261 10.253 1.00 94.31 192 ILE A N 1
ATOM 1606 C CA . ILE A 1 192 ? 2.695 6.750 8.873 1.00 94.31 192 ILE A CA 1
ATOM 1607 C C . ILE A 1 192 ? 2.748 7.906 7.869 1.00 94.31 192 ILE A C 1
ATOM 1609 O O . ILE A 1 192 ? 3.531 7.840 6.918 1.00 94.31 192 ILE A O 1
ATOM 1613 N N . ILE A 1 193 ? 1.931 8.945 8.053 1.00 92.69 193 ILE A N 1
ATOM 1614 C CA . ILE A 1 193 ? 1.877 10.120 7.178 1.00 92.69 193 ILE A CA 1
ATOM 1615 C C . ILE A 1 193 ? 3.240 10.806 7.135 1.00 92.69 193 ILE A C 1
ATOM 1617 O O . ILE A 1 193 ? 3.736 11.087 6.041 1.00 92.69 193 ILE A O 1
ATOM 1621 N N . ASP A 1 194 ? 3.866 11.032 8.286 1.00 92.69 194 ASP A N 1
ATOM 1622 C CA . ASP A 1 194 ? 5.154 11.717 8.368 1.00 92.69 194 ASP A CA 1
ATOM 1623 C C . ASP A 1 194 ? 6.279 10.924 7.702 1.00 92.69 194 ASP A C 1
ATOM 1625 O O . ASP A 1 194 ? 7.076 11.478 6.931 1.00 92.69 194 ASP A O 1
ATOM 1629 N N . ASP A 1 195 ? 6.327 9.610 7.926 1.00 90.31 195 ASP A N 1
ATOM 1630 C CA . ASP A 1 195 ? 7.328 8.770 7.278 1.00 90.31 195 ASP A CA 1
ATOM 1631 C C . ASP A 1 195 ? 7.085 8.611 5.774 1.00 90.31 195 ASP A C 1
ATOM 1633 O O . ASP A 1 195 ? 8.049 8.635 5.002 1.00 90.31 195 ASP A O 1
ATOM 1637 N N . LEU A 1 196 ? 5.828 8.502 5.329 1.00 87.06 196 LEU A N 1
ATOM 1638 C CA . LEU A 1 196 ? 5.490 8.485 3.903 1.00 87.06 196 LEU A CA 1
ATOM 1639 C C . LEU A 1 196 ? 5.821 9.818 3.227 1.00 87.06 196 LEU A C 1
ATOM 1641 O O . LEU A 1 196 ? 6.380 9.803 2.130 1.00 87.06 196 LEU A O 1
ATOM 1645 N N . ARG A 1 197 ? 5.545 10.956 3.877 1.00 86.88 197 ARG A N 1
ATOM 1646 C CA . ARG A 1 197 ? 5.904 12.289 3.370 1.00 86.88 197 ARG A CA 1
ATOM 1647 C C . ARG A 1 197 ? 7.405 12.371 3.111 1.00 86.88 197 ARG A C 1
ATOM 1649 O O . ARG A 1 197 ? 7.813 12.708 2.003 1.00 86.88 197 ARG A O 1
ATOM 1656 N N . ALA A 1 198 ? 8.218 11.982 4.093 1.00 85.25 198 ALA A N 1
ATOM 1657 C CA . ALA A 1 198 ? 9.672 11.973 3.957 1.00 85.25 198 ALA A CA 1
ATOM 1658 C C . ALA A 1 198 ? 10.151 11.027 2.839 1.00 85.25 198 ALA A C 1
ATOM 1660 O O . ALA A 1 198 ? 10.961 11.423 2.004 1.00 85.25 198 ALA A O 1
ATOM 1661 N N . LEU A 1 199 ? 9.610 9.805 2.774 1.00 80.12 199 LEU A N 1
ATOM 1662 C CA . LEU A 1 199 ? 9.958 8.829 1.734 1.00 80.12 199 LEU A CA 1
ATOM 1663 C C . LEU A 1 199 ? 9.623 9.323 0.321 1.00 80.12 199 LEU A C 1
ATOM 1665 O O . LEU A 1 199 ? 10.385 9.070 -0.613 1.00 80.12 199 LEU A O 1
ATOM 1669 N N . MET A 1 200 ? 8.494 10.010 0.147 1.00 76.44 200 MET A N 1
ATOM 1670 C CA . MET A 1 200 ? 8.124 10.592 -1.141 1.00 76.44 200 MET A CA 1
ATOM 1671 C C . MET A 1 200 ? 9.060 11.734 -1.529 1.00 76.44 200 MET A C 1
ATOM 1673 O O . MET A 1 200 ? 9.523 11.754 -2.667 1.00 76.44 200 MET A O 1
ATOM 1677 N N . SER A 1 201 ? 9.386 12.640 -0.604 1.00 73.50 201 SER A N 1
ATOM 1678 C CA . SER A 1 201 ? 10.353 13.715 -0.853 1.00 73.50 201 SER A CA 1
ATOM 1679 C C . SER A 1 201 ? 11.719 13.158 -1.267 1.00 73.50 201 SER A C 1
ATOM 1681 O O . SER A 1 201 ? 12.275 13.576 -2.284 1.00 73.50 201 SER A O 1
ATOM 1683 N N . ASP A 1 202 ? 12.215 12.146 -0.551 1.00 70.31 202 ASP A N 1
ATOM 1684 C CA . ASP A 1 202 ? 13.477 11.467 -0.863 1.00 70.31 202 ASP A CA 1
ATOM 1685 C C . ASP A 1 202 ? 13.434 10.787 -2.244 1.00 70.31 202 ASP A C 1
ATOM 1687 O O . ASP A 1 202 ? 14.388 10.873 -3.022 1.00 70.31 202 ASP A O 1
ATOM 1691 N N . ALA A 1 203 ? 12.317 10.137 -2.587 1.00 65.94 203 ALA A N 1
ATOM 1692 C CA . ALA A 1 203 ? 12.140 9.481 -3.881 1.00 65.94 203 ALA A CA 1
ATOM 1693 C C . ALA A 1 203 ? 12.087 10.481 -5.048 1.00 65.94 203 ALA A C 1
ATOM 1695 O O . ALA A 1 203 ? 12.646 10.213 -6.114 1.00 65.94 203 ALA A O 1
ATOM 1696 N N . LEU A 1 204 ? 11.445 11.638 -4.859 1.00 61.34 204 LEU A N 1
ATOM 1697 C CA . LEU A 1 204 ? 11.438 12.718 -5.849 1.00 61.34 204 LEU A CA 1
ATOM 1698 C C . LEU A 1 204 ? 12.843 13.278 -6.068 1.00 61.34 204 LEU A C 1
ATOM 1700 O O . LEU A 1 204 ? 13.260 13.437 -7.215 1.00 61.34 204 LEU A O 1
ATOM 1704 N N . LEU A 1 205 ? 13.589 13.507 -4.987 1.00 59.03 205 LEU A N 1
ATOM 1705 C CA . LEU A 1 205 ? 14.981 13.948 -5.044 1.00 59.03 205 LEU A CA 1
ATOM 1706 C C . LEU A 1 205 ? 15.874 12.946 -5.783 1.00 59.03 205 LEU A C 1
ATOM 1708 O O . LEU A 1 205 ? 16.671 13.350 -6.628 1.00 59.03 205 LEU A O 1
ATOM 1712 N N . ALA A 1 206 ? 15.723 11.648 -5.510 1.00 60.75 206 ALA A N 1
ATOM 1713 C CA . ALA A 1 206 ? 16.480 10.599 -6.190 1.00 60.75 206 ALA A CA 1
ATOM 1714 C C . ALA A 1 206 ? 16.158 10.536 -7.691 1.00 60.75 206 ALA A C 1
ATOM 1716 O O . ALA A 1 206 ? 17.070 10.487 -8.510 1.00 60.75 206 ALA A O 1
ATOM 1717 N N . LEU A 1 207 ? 14.876 10.615 -8.069 1.00 57.91 207 LEU A N 1
ATOM 1718 C CA . LEU A 1 207 ? 14.463 10.630 -9.477 1.00 57.91 207 LEU A CA 1
ATOM 1719 C C . LEU A 1 207 ? 14.991 11.859 -10.226 1.00 57.91 207 LEU A C 1
ATOM 1721 O O . LEU A 1 207 ? 15.415 11.733 -11.374 1.00 57.91 207 LEU A O 1
ATOM 1725 N N . LEU A 1 208 ? 14.984 13.032 -9.588 1.00 53.19 208 LEU A N 1
ATOM 1726 C CA . LEU A 1 208 ? 15.572 14.247 -10.152 1.00 53.19 208 LEU A CA 1
ATOM 1727 C C . LEU A 1 208 ? 17.090 14.112 -10.284 1.00 53.19 208 LEU A C 1
ATOM 1729 O O . LEU A 1 208 ? 17.635 14.435 -11.335 1.00 53.19 208 LEU A O 1
ATOM 1733 N N . SER A 1 209 ? 17.763 13.580 -9.261 1.00 48.00 209 SER A N 1
ATOM 1734 C CA . S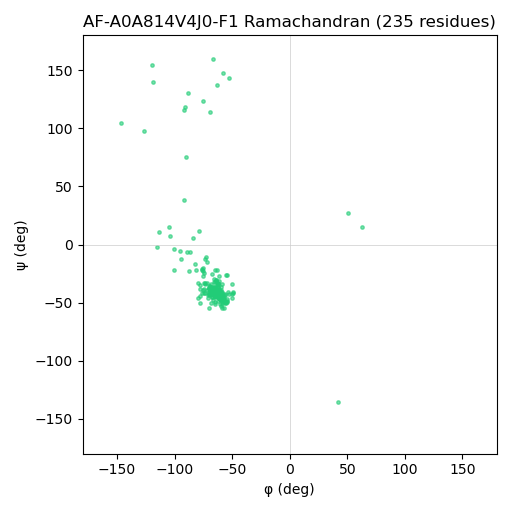ER A 1 209 ? 19.204 13.322 -9.292 1.00 48.00 209 SER A CA 1
ATOM 1735 C C . SER A 1 209 ? 19.584 12.351 -10.411 1.00 48.00 209 SER A C 1
ATOM 1737 O O . SER A 1 209 ? 20.508 12.641 -11.168 1.00 48.00 209 SER A O 1
ATOM 1739 N N . ASP A 1 210 ? 18.844 11.255 -10.585 1.00 57.53 210 ASP A N 1
ATOM 1740 C CA . ASP A 1 210 ? 19.068 10.266 -11.644 1.00 57.53 210 ASP A CA 1
ATOM 1741 C C . ASP A 1 210 ? 18.791 10.849 -13.038 1.00 57.53 210 ASP A C 1
ATOM 1743 O O . ASP A 1 210 ? 19.572 10.637 -13.969 1.00 57.53 210 ASP A O 1
ATOM 1747 N N . ALA A 1 211 ? 17.707 11.617 -13.191 1.00 47.22 211 ALA A N 1
ATOM 1748 C CA . ALA A 1 211 ? 17.367 12.278 -14.449 1.00 47.22 211 ALA A CA 1
ATOM 1749 C C . ALA A 1 211 ? 18.433 13.306 -14.848 1.00 47.22 211 ALA A C 1
ATOM 1751 O O . ALA A 1 211 ? 18.879 13.323 -15.993 1.00 47.22 211 ALA A O 1
ATOM 1752 N N . LEU A 1 212 ? 18.896 14.117 -13.898 1.00 47.88 212 LEU A N 1
ATOM 1753 C CA . LEU A 1 212 ? 19.950 15.102 -14.127 1.00 47.88 212 LEU A CA 1
ATOM 1754 C C . LEU A 1 212 ? 21.308 14.447 -14.342 1.00 47.88 212 LEU A C 1
ATOM 1756 O O . LEU A 1 212 ? 22.065 14.895 -15.192 1.00 47.88 212 LEU A O 1
ATOM 1760 N N . SER A 1 213 ? 21.597 13.350 -13.646 1.00 54.22 213 SER A N 1
ATOM 1761 C CA . SER A 1 213 ? 22.800 12.545 -13.866 1.00 54.22 213 SER A CA 1
ATOM 1762 C C . SER A 1 213 ? 22.846 11.950 -15.271 1.00 54.22 213 SER A C 1
ATOM 1764 O O . SER A 1 213 ? 23.925 11.840 -15.846 1.00 54.22 213 SER A O 1
ATOM 1766 N N . ALA A 1 214 ? 21.688 11.587 -15.829 1.00 54.62 214 ALA A N 1
ATOM 1767 C CA . ALA A 1 214 ? 21.561 11.116 -17.204 1.00 54.62 214 ALA A CA 1
ATOM 1768 C C . ALA A 1 214 ? 21.645 12.245 -18.251 1.00 54.62 214 ALA A C 1
ATOM 1770 O O . ALA A 1 214 ? 21.925 11.963 -19.413 1.00 54.62 214 ALA A O 1
ATOM 1771 N N . LEU A 1 215 ? 21.393 13.498 -17.853 1.00 44.59 215 LEU A N 1
ATOM 1772 C CA . LEU A 1 215 ? 21.364 14.676 -18.731 1.00 44.59 215 LEU A CA 1
ATOM 1773 C C . LEU A 1 215 ? 22.645 15.527 -18.671 1.00 44.59 215 LEU A C 1
ATOM 1775 O O . LEU A 1 215 ? 22.912 16.268 -19.613 1.00 44.59 215 LEU A O 1
ATOM 1779 N N . MET A 1 216 ? 23.431 15.442 -17.593 1.00 47.56 216 MET A N 1
ATOM 1780 C CA . MET A 1 216 ? 24.536 16.365 -17.310 1.00 47.56 216 MET A CA 1
ATOM 1781 C C . MET A 1 216 ? 25.897 15.647 -17.243 1.00 47.56 216 MET A C 1
ATOM 1783 O O . MET A 1 216 ? 25.992 14.581 -16.623 1.00 47.56 216 MET A O 1
ATOM 1787 N N . PRO A 1 217 ? 26.974 16.244 -17.799 1.00 55.03 217 PRO A N 1
ATOM 1788 C CA . PRO A 1 217 ? 28.348 15.788 -17.579 1.00 55.03 217 PRO A CA 1
ATOM 1789 C C . PRO A 1 217 ? 28.711 15.786 -16.085 1.00 55.03 217 PRO A C 1
ATOM 1791 O O . PRO A 1 217 ? 28.246 16.640 -15.325 1.00 55.03 217 PRO A O 1
ATOM 1794 N N . ASP A 1 218 ? 29.571 14.855 -15.661 1.00 55.25 218 ASP A N 1
ATOM 1795 C CA . ASP A 1 218 ? 29.874 14.582 -14.243 1.00 55.25 218 ASP A CA 1
ATOM 1796 C C . ASP A 1 218 ? 30.354 15.813 -13.444 1.00 55.25 218 ASP A C 1
ATOM 1798 O O . ASP A 1 218 ? 30.103 15.911 -12.243 1.00 55.25 218 ASP A O 1
ATOM 1802 N N . SER A 1 219 ? 30.958 16.796 -14.115 1.00 50.75 219 SER A N 1
ATOM 1803 C CA . SER A 1 219 ? 31.440 18.057 -13.536 1.00 50.75 219 SER A CA 1
ATOM 1804 C C . SER A 1 219 ? 30.336 18.998 -13.024 1.00 50.75 219 SER A C 1
ATOM 1806 O O . SER A 1 219 ? 30.585 19.773 -12.104 1.00 50.75 219 SER A O 1
ATOM 1808 N N . LEU A 1 220 ? 29.111 18.922 -13.555 1.00 51.31 220 LEU A N 1
ATOM 1809 C CA . LEU A 1 220 ? 27.965 19.745 -13.122 1.00 51.31 220 LEU A CA 1
ATOM 1810 C C . LEU A 1 220 ? 27.079 19.058 -12.070 1.00 51.31 220 LEU A C 1
ATOM 1812 O O . LEU A 1 220 ? 26.230 19.696 -11.444 1.00 51.31 220 LEU A O 1
ATOM 1816 N N . ARG A 1 221 ? 27.277 17.753 -11.861 1.00 55.06 221 ARG A N 1
ATOM 1817 C CA . ARG A 1 221 ? 26.438 16.917 -10.993 1.00 55.06 221 ARG A CA 1
ATOM 1818 C C . ARG A 1 221 ? 26.588 17.271 -9.508 1.00 55.06 221 ARG A C 1
ATOM 1820 O O . ARG A 1 221 ? 25.613 17.220 -8.763 1.00 55.06 221 ARG A O 1
ATOM 1827 N N . VAL A 1 222 ? 27.791 17.680 -9.098 1.00 58.56 222 VAL A N 1
ATOM 1828 C CA . VAL A 1 222 ? 28.116 18.061 -7.711 1.00 58.56 222 VAL A CA 1
ATOM 1829 C C . VAL A 1 222 ? 27.453 19.386 -7.321 1.00 58.56 222 VAL A C 1
ATOM 1831 O O . VAL A 1 222 ? 26.933 19.511 -6.220 1.00 58.56 222 VAL A O 1
ATOM 1834 N N . LEU A 1 223 ? 27.395 20.349 -8.246 1.00 50.53 223 LEU A N 1
ATOM 1835 C CA . LEU A 1 223 ? 26.887 21.698 -7.979 1.00 50.53 223 LEU A CA 1
ATOM 1836 C C . LEU A 1 223 ? 25.352 21.744 -7.841 1.00 50.53 223 LEU A C 1
ATOM 1838 O O . LEU A 1 223 ? 24.811 22.533 -7.073 1.00 50.53 223 LEU A O 1
ATOM 1842 N N . MET A 1 224 ? 24.638 20.890 -8.583 1.00 51.97 224 MET A N 1
ATOM 1843 C CA . MET A 1 224 ? 23.168 20.880 -8.612 1.00 51.97 224 MET A CA 1
ATOM 1844 C C . MET A 1 224 ? 22.533 20.000 -7.524 1.00 51.97 224 MET A C 1
ATOM 1846 O O . MET A 1 224 ? 21.386 20.244 -7.152 1.00 51.97 224 MET A O 1
ATOM 1850 N N . SER A 1 225 ? 23.256 19.004 -6.994 1.00 52.47 225 SER A N 1
ATOM 1851 C CA . SER A 1 225 ? 22.750 18.101 -5.944 1.00 52.47 225 SER A CA 1
ATOM 1852 C C . SER A 1 225 ? 22.311 18.860 -4.686 1.00 52.47 225 SER A C 1
ATOM 1854 O O . SER A 1 225 ? 21.246 18.578 -4.133 1.00 52.47 225 SER A O 1
ATOM 1856 N N . ASP A 1 226 ? 23.093 19.855 -4.264 1.00 53.38 226 ASP A N 1
ATOM 1857 C CA . ASP A 1 226 ? 22.797 20.636 -3.060 1.00 53.38 226 ASP A CA 1
ATOM 1858 C C . ASP A 1 226 ? 21.706 21.686 -3.313 1.00 53.38 226 ASP A C 1
ATOM 1860 O O . ASP A 1 226 ? 20.799 21.841 -2.496 1.00 53.38 226 ASP A O 1
ATOM 1864 N N . ALA A 1 227 ? 21.706 22.324 -4.487 1.00 48.12 227 ALA A N 1
ATOM 1865 C CA . ALA A 1 227 ? 20.685 23.300 -4.872 1.00 48.12 227 ALA A CA 1
ATOM 1866 C C . ALA A 1 227 ? 19.281 22.677 -5.017 1.00 48.12 227 ALA A C 1
ATOM 1868 O O . ALA A 1 227 ? 18.291 23.261 -4.578 1.00 48.12 227 ALA A O 1
ATOM 1869 N N . LEU A 1 228 ? 19.175 21.466 -5.578 1.00 50.97 228 LEU A N 1
ATOM 1870 C CA . LEU A 1 228 ? 17.892 20.760 -5.711 1.00 50.97 228 LEU A CA 1
ATOM 1871 C C . LEU A 1 228 ? 17.383 20.187 -4.395 1.00 50.97 228 LEU A C 1
ATOM 1873 O O . LEU A 1 228 ? 16.171 20.163 -4.177 1.00 50.97 228 LEU A O 1
ATOM 1877 N N . ARG A 1 229 ? 18.289 19.755 -3.509 1.00 51.88 229 ARG A N 1
ATOM 1878 C CA . ARG A 1 229 ? 17.921 19.364 -2.142 1.00 51.88 229 ARG A CA 1
ATOM 1879 C C . ARG A 1 229 ? 17.268 20.510 -1.385 1.00 51.88 229 ARG A C 1
ATOM 1881 O O . ARG A 1 229 ? 16.288 20.267 -0.689 1.00 51.88 229 ARG A O 1
ATOM 1888 N N . VAL A 1 230 ? 17.786 21.728 -1.534 1.00 55.38 230 VAL A N 1
ATOM 1889 C CA . VAL A 1 230 ? 17.200 22.934 -0.930 1.00 55.38 230 VAL A CA 1
ATOM 1890 C C . VAL A 1 230 ? 15.854 23.262 -1.588 1.00 55.38 230 VAL A C 1
ATOM 1892 O O . VAL A 1 230 ? 14.841 23.329 -0.904 1.00 55.38 230 VAL A O 1
ATOM 1895 N N . PHE A 1 231 ? 15.796 23.321 -2.921 1.00 45.56 231 PHE A N 1
ATOM 1896 C CA . PHE A 1 231 ? 14.581 23.712 -3.646 1.00 45.56 231 PHE A CA 1
ATOM 1897 C C . PHE A 1 231 ? 13.375 22.773 -3.429 1.00 45.56 231 PHE A C 1
ATOM 1899 O O . PHE A 1 231 ? 12.255 23.236 -3.217 1.00 45.56 231 PHE A O 1
ATOM 1906 N N . VAL A 1 232 ? 13.574 21.448 -3.461 1.00 44.06 232 VAL A N 1
ATOM 1907 C CA . VAL A 1 232 ? 12.478 20.476 -3.250 1.00 44.06 232 VAL A CA 1
ATOM 1908 C C . VAL A 1 232 ? 12.021 20.454 -1.793 1.00 44.06 232 VAL A C 1
ATOM 1910 O O . VAL A 1 232 ? 10.836 20.261 -1.533 1.00 44.06 232 VAL A O 1
ATOM 1913 N N . ARG A 1 233 ? 12.941 20.674 -0.847 1.00 44.44 233 ARG A N 1
ATOM 1914 C CA . ARG A 1 233 ? 12.608 20.796 0.575 1.00 44.4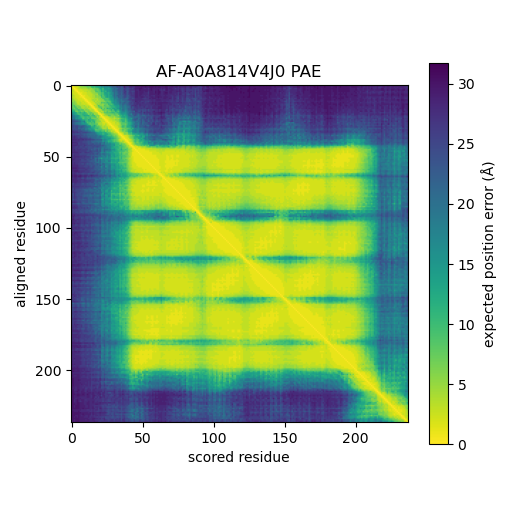4 233 ARG A CA 1
ATOM 1915 C C . ARG A 1 233 ? 11.736 22.026 0.839 1.00 44.44 233 ARG A C 1
ATOM 1917 O O . ARG A 1 233 ? 10.801 21.914 1.621 1.00 44.44 233 ARG A O 1
ATOM 1924 N N . ASP A 1 234 ? 11.998 23.134 0.153 1.00 41.84 234 ASP A N 1
ATOM 1925 C CA . ASP A 1 234 ? 11.260 24.391 0.330 1.00 41.84 234 ASP A CA 1
ATOM 1926 C C . ASP A 1 234 ? 9.921 24.421 -0.434 1.00 41.84 234 ASP A C 1
ATOM 1928 O O . ASP A 1 234 ? 9.018 25.160 -0.061 1.00 41.84 234 ASP A O 1
ATOM 1932 N N . SER A 1 235 ? 9.756 23.592 -1.473 1.00 33.59 235 SER A N 1
ATOM 1933 C CA . SER A 1 235 ? 8.524 23.519 -2.287 1.00 33.59 235 SER A CA 1
ATOM 1934 C C . SER A 1 235 ? 7.447 22.570 -1.731 1.00 33.59 235 SER A C 1
ATOM 1936 O O . SER A 1 235 ? 6.368 22.463 -2.313 1.00 33.59 235 SER A O 1
ATOM 1938 N N . LEU A 1 236 ? 7.757 21.817 -0.670 1.00 37.31 236 LEU A N 1
ATOM 1939 C CA . LEU A 1 236 ? 6.866 20.834 -0.028 1.00 37.31 236 LEU A CA 1
ATOM 1940 C C . LEU A 1 236 ? 6.454 21.242 1.402 1.00 37.31 236 LEU A C 1
ATOM 1942 O O . LEU A 1 236 ? 5.889 20.415 2.124 1.00 37.31 236 LEU A O 1
ATOM 1946 N N . ILE A 1 237 ? 6.746 22.491 1.789 1.00 37.06 237 ILE A N 1
ATOM 1947 C CA . ILE A 1 237 ? 6.179 23.203 2.949 1.00 37.06 237 ILE A CA 1
ATOM 1948 C C . ILE A 1 237 ? 4.909 23.916 2.482 1.00 37.06 237 ILE A C 1
ATOM 1950 O O . ILE A 1 237 ? 3.903 23.844 3.219 1.00 37.06 237 ILE A O 1
#

Organism: NCBI:txid433720

Nearest PDB structures (foldseek):
  4q9v-assembly1_A  TM=8.037E-01  e=4.166E-07  Homo sapiens
  3f4m-assembly1_A  TM=9.360E-01  e=3.234E-06  Homo sapiens
  5z39-assembly1_A  TM=7.985E-01  e=4.529E-03  Dictyostelium discoideum
  3i9y-assembly1_A  TM=3.392E-01  e=1.380E+00  Vibrio parahaemolyticus
  7aal-assembly1_B  TM=1.668E-01  e=3.413E+00  Homo sapiens

Foldseek 3Di:
DVVVVVVVVVVVVVVVVVVVVVVVVVVVVVVCCLDPVSLVVPQPPLSVLLLVLQLVLVCVLVVDSVVSVVLSSLVSVLVVVVVVCVVVVVQCPDPVSVVLVVVLLVLVVVLLVLLVCLLPDPDPVVNLVSLVVSLVSLVVNLVSSCVNCDPVDDPVNNVSSVVNSCVVSPSSSSCSLSVPVPVVSSVSSVSSSVSVLVVSLVVVLVVVLVVVVVVDDPVCSVVVSVVVNVVSVVVSD

Solvent-accessible surface area (backbone atoms only — not comparable to full-atom values): 12908 Å² total; per-residue (Å²): 111,68,71,56,53,52,51,51,52,52,51,50,53,50,50,54,51,51,53,54,50,50,53,50,51,49,52,50,51,53,51,52,59,65,34,70,72,56,44,47,75,75,41,55,72,53,59,46,49,39,52,50,44,52,31,53,53,38,23,70,72,64,78,32,61,70,60,20,51,50,49,51,51,37,52,54,59,47,52,51,53,50,49,52,41,49,76,69,46,63,36,69,71,34,74,66,37,40,54,48,50,54,51,41,50,55,52,49,53,51,47,51,53,48,53,55,48,46,73,72,51,97,42,70,76,58,41,56,56,48,51,58,48,43,29,54,47,47,54,47,46,48,54,44,51,50,64,64,46,47,88,81,49,57,69,75,53,54,57,36,52,47,56,49,45,56,53,76,39,29,68,67,56,50,51,60,52,58,31,81,87,41,60,69,40,44,54,46,48,49,55,34,50,54,36,50,52,51,53,50,53,53,50,52,50,48,52,49,50,53,53,46,56,75,72,44,63,78,86,55,50,69,68,48,55,60,54,49,54,51,51,58,60,66,74,75,113

Secondary structure (DSSP, 8-state):
-HHHHHHHHHHHHHHHHHHHHHHHHHHHHHHHHTSHHHHHTTS-HHHHHHHHHHHHHHHHHHT-HHHHHHHHHHHHHHHHHHHHHHHTTTTTTSHHHHHHHHHHHHHHHHHHHHHHHHHH---HHHHHHHHHHHHHHHHHHHHHHHHHHGGGS-HHHHHHHHHHHHHHT-HHHHHHHT-TT-HHHHHHHHHHHHHHHHHHHHHHHHHHHHHHHHHS-HHHHHHHHHHHHHHHHHTT-